Protein AF-A0A968JMY7-F1 (afdb_monomer)

Radius of gyration: 22.56 Å; Cα contacts (8 Å, |Δi|>4): 325; chains: 1; bounding box: 54×57×60 Å

Structure (mmCIF, N/CA/C/O backbone):
data_AF-A0A968JMY7-F1
#
_entry.id   AF-A0A968JMY7-F1
#
loop_
_atom_site.group_PDB
_atom_site.id
_atom_site.type_symbol
_atom_site.label_atom_id
_atom_site.label_alt_id
_atom_site.label_comp_id
_atom_site.label_asym_id
_atom_site.label_entity_id
_atom_site.label_seq_id
_atom_site.pdbx_PDB_ins_code
_atom_site.Cartn_x
_atom_site.Cartn_y
_atom_site.Cartn_z
_atom_site.occupancy
_atom_site.B_iso_or_equiv
_atom_site.auth_seq_id
_atom_site.auth_comp_id
_atom_site.auth_asym_id
_atom_site.auth_atom_id
_atom_site.pdbx_PDB_model_num
ATOM 1 N N . GLY A 1 1 ? 4.423 13.557 -19.922 1.00 66.75 1 GLY A N 1
ATOM 2 C CA . GLY A 1 1 ? 4.451 13.532 -18.442 1.00 66.75 1 GLY A CA 1
ATOM 3 C C . GLY A 1 1 ? 5.759 14.103 -17.914 1.00 66.75 1 GLY A C 1
ATOM 4 O O . GLY A 1 1 ? 6.645 14.378 -18.712 1.00 66.75 1 GLY A O 1
ATOM 5 N N . ARG A 1 2 ? 5.891 14.296 -16.595 1.00 73.56 2 ARG A N 1
ATOM 6 C CA . ARG A 1 2 ? 7.151 14.680 -15.923 1.00 73.56 2 ARG A CA 1
ATOM 7 C C . ARG A 1 2 ? 7.566 13.583 -14.941 1.00 73.56 2 ARG A C 1
ATOM 9 O O . ARG A 1 2 ? 6.705 12.886 -14.414 1.00 73.56 2 ARG A O 1
ATOM 16 N N . ARG A 1 3 ? 8.867 13.447 -14.681 1.00 79.50 3 ARG A N 1
ATOM 17 C CA . ARG A 1 3 ? 9.397 12.519 -13.673 1.00 79.50 3 ARG A CA 1
ATOM 18 C C . ARG A 1 3 ? 9.173 13.086 -12.267 1.00 79.50 3 ARG A C 1
ATOM 20 O O . ARG A 1 3 ? 9.589 14.209 -11.999 1.00 79.50 3 ARG A O 1
ATOM 27 N N . LEU A 1 4 ? 8.528 12.309 -11.398 1.00 88.75 4 LEU A N 1
ATOM 28 C CA . LEU A 1 4 ? 8.168 12.678 -10.024 1.00 88.75 4 LEU A CA 1
ATOM 29 C C . LEU A 1 4 ? 8.583 11.559 -9.043 1.00 88.75 4 LEU A C 1
ATOM 31 O O . LEU A 1 4 ? 9.494 10.786 -9.341 1.00 88.75 4 LEU A O 1
ATOM 35 N N . TRP A 1 5 ? 7.958 11.504 -7.865 1.00 93.06 5 TRP A N 1
ATOM 36 C CA . TRP A 1 5 ? 8.171 10.458 -6.860 1.00 93.06 5 TRP A CA 1
ATOM 37 C C . TRP A 1 5 ? 7.753 9.083 -7.389 1.00 93.06 5 TRP A C 1
ATOM 39 O O . TRP A 1 5 ? 6.899 8.991 -8.275 1.00 93.06 5 TRP A O 1
ATOM 49 N N . HIS A 1 6 ? 8.307 8.022 -6.797 1.00 93.38 6 HIS A N 1
ATOM 50 C CA . HIS A 1 6 ? 7.955 6.642 -7.147 1.00 93.38 6 HIS A CA 1
ATOM 51 C C . HIS A 1 6 ? 6.468 6.341 -6.898 1.00 93.38 6 HIS A C 1
ATOM 53 O O . HIS A 1 6 ? 5.849 5.637 -7.687 1.00 93.38 6 HIS A O 1
ATOM 59 N N . GLU A 1 7 ? 5.883 6.924 -5.853 1.00 93.75 7 GLU A N 1
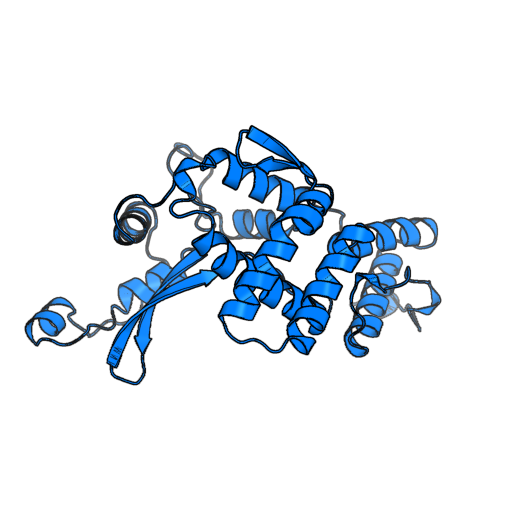ATOM 60 C CA . GLU A 1 7 ? 4.444 6.955 -5.607 1.00 93.75 7 GLU A CA 1
ATOM 61 C C . GLU A 1 7 ? 4.001 8.413 -5.436 1.00 93.75 7 GLU A C 1
ATOM 63 O O . GLU A 1 7 ? 3.942 8.981 -4.342 1.00 93.75 7 GLU A O 1
ATOM 68 N N . SER A 1 8 ? 3.720 9.051 -6.569 1.00 91.88 8 SER A N 1
ATOM 69 C CA . SER A 1 8 ? 3.342 10.464 -6.601 1.00 91.88 8 SER A CA 1
ATOM 70 C C . SER A 1 8 ? 1.935 10.724 -6.060 1.00 91.88 8 SER A C 1
ATOM 72 O O . SER A 1 8 ? 1.653 11.859 -5.674 1.00 91.88 8 SER A O 1
ATOM 74 N N . ARG A 1 9 ? 1.055 9.709 -5.980 1.00 91.69 9 ARG A N 1
ATOM 75 C CA . ARG A 1 9 ? -0.313 9.904 -5.476 1.00 91.69 9 ARG A CA 1
ATOM 76 C C . ARG A 1 9 ? -0.320 10.339 -4.018 1.00 91.69 9 ARG A C 1
ATOM 78 O O . ARG A 1 9 ? -1.184 11.130 -3.670 1.00 91.69 9 ARG A O 1
ATOM 85 N N . ILE A 1 10 ? 0.623 9.881 -3.184 1.00 91.19 10 ILE A N 1
ATOM 86 C CA . ILE A 1 10 ? 0.663 10.290 -1.768 1.00 91.19 10 ILE A CA 1
ATOM 87 C C . ILE A 1 10 ? 0.751 11.819 -1.666 1.00 91.19 10 ILE A C 1
ATOM 89 O O . ILE A 1 10 ? -0.103 12.449 -1.044 1.00 91.19 10 ILE A O 1
ATOM 93 N N . ALA A 1 11 ? 1.743 12.419 -2.332 1.00 88.50 11 ALA A N 1
ATOM 94 C CA . ALA A 1 11 ? 1.957 13.863 -2.302 1.00 88.50 11 ALA A CA 1
ATOM 95 C C . ALA A 1 11 ? 0.878 14.632 -3.082 1.00 88.50 11 ALA A C 1
ATOM 97 O O . ALA A 1 11 ? 0.353 15.630 -2.588 1.00 88.50 11 ALA A O 1
ATOM 98 N N . LEU A 1 12 ? 0.518 14.160 -4.282 1.00 88.88 12 LEU A N 1
ATOM 99 C CA . LEU A 1 12 ? -0.470 14.823 -5.133 1.00 88.88 12 LEU A CA 1
ATOM 100 C C . LEU A 1 12 ? -1.843 14.862 -4.464 1.00 88.88 12 LEU A C 1
ATOM 102 O O . LEU A 1 12 ? -2.490 15.905 -4.444 1.00 88.88 12 LEU A O 1
ATOM 106 N N . PHE A 1 13 ? -2.279 13.741 -3.893 1.00 85.75 13 PHE A N 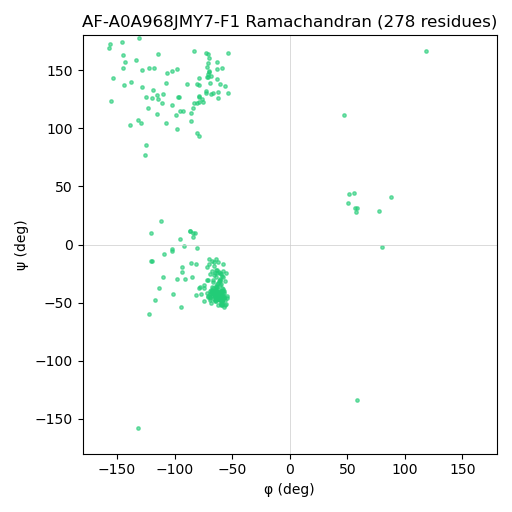1
ATOM 107 C CA . PHE A 1 13 ? -3.583 13.659 -3.257 1.00 85.75 13 PHE A CA 1
ATOM 108 C C . PHE A 1 13 ? -3.637 14.559 -2.020 1.00 85.75 13 PHE A C 1
ATOM 110 O O . PHE A 1 13 ? -4.604 15.304 -1.850 1.00 85.75 13 PHE A O 1
ATOM 117 N N . GLN A 1 14 ? -2.550 14.594 -1.237 1.00 83.38 14 GLN A N 1
ATOM 118 C CA . GLN A 1 14 ? -2.421 15.499 -0.097 1.00 83.38 14 GLN A CA 1
ATOM 119 C C . GLN A 1 14 ? -2.567 16.977 -0.473 1.00 83.38 14 GLN A C 1
ATOM 121 O O . GLN A 1 14 ? -3.217 17.722 0.257 1.00 83.38 14 GLN A O 1
ATOM 126 N N . GLN A 1 15 ? -2.009 17.389 -1.612 1.00 81.56 15 GLN A N 1
ATOM 127 C CA . GLN A 1 15 ? -2.114 18.763 -2.109 1.00 81.56 15 GLN A CA 1
ATOM 128 C C . GLN A 1 15 ? -3.465 19.056 -2.775 1.00 81.56 15 GLN A C 1
ATOM 130 O O . GLN A 1 15 ? -4.003 20.146 -2.616 1.00 81.56 15 GLN A O 1
ATOM 135 N N . SER A 1 16 ? -4.037 18.092 -3.500 1.00 80.56 16 SER A N 1
ATOM 136 C CA . SER A 1 16 ? -5.258 18.290 -4.300 1.00 80.56 16 SER A CA 1
ATOM 137 C C . SER A 1 16 ? -6.502 18.634 -3.476 1.00 80.56 16 SER A C 1
ATOM 139 O O . SER A 1 16 ? -7.405 19.304 -3.967 1.00 80.56 16 SER A O 1
ATOM 141 N N . LEU A 1 17 ? -6.542 18.187 -2.219 1.00 69.31 17 LEU A N 1
ATOM 142 C CA . LEU A 1 17 ? -7.640 18.427 -1.281 1.00 69.31 17 LEU A CA 1
ATOM 143 C C . LEU A 1 17 ? -7.212 19.342 -0.128 1.00 69.31 17 LEU A C 1
ATOM 145 O O . LEU A 1 17 ? -7.833 19.348 0.942 1.00 69.31 17 LEU A O 1
ATOM 149 N N . ASP A 1 18 ? -6.137 20.103 -0.327 1.00 71.38 18 ASP A N 1
ATOM 150 C CA . ASP A 1 18 ? -5.680 21.075 0.646 1.00 71.38 18 ASP A CA 1
ATOM 151 C C . ASP A 1 18 ? -6.528 22.349 0.566 1.00 71.38 18 ASP A C 1
ATOM 153 O O . ASP A 1 18 ? -6.278 23.261 -0.216 1.00 71.38 18 ASP A O 1
ATOM 157 N N . THR A 1 19 ? -7.570 22.411 1.394 1.00 65.44 19 THR A N 1
ATOM 158 C CA . THR A 1 19 ? -8.470 23.569 1.475 1.00 65.44 19 THR A CA 1
ATOM 159 C C . THR A 1 19 ? -7.942 24.679 2.395 1.00 65.44 19 THR A C 1
ATOM 161 O O . THR A 1 19 ? -8.704 25.575 2.768 1.00 65.44 19 THR A O 1
ATOM 164 N N . ARG A 1 20 ? -6.682 24.611 2.852 1.00 66.94 20 ARG A N 1
ATOM 165 C CA . ARG A 1 20 ? -6.105 25.602 3.774 1.00 66.94 20 ARG A CA 1
ATOM 166 C C . ARG A 1 20 ? -5.829 26.915 3.034 1.00 66.94 20 ARG A C 1
ATOM 168 O O . ARG A 1 20 ? -5.229 26.925 1.966 1.00 66.94 20 ARG A O 1
ATOM 175 N N . LYS A 1 21 ? -6.248 28.046 3.615 1.00 59.62 21 LYS A N 1
ATOM 176 C CA . LYS A 1 21 ? -5.872 29.383 3.125 1.00 59.62 21 LYS A CA 1
ATOM 177 C C . LYS A 1 21 ? -4.471 29.728 3.637 1.00 59.62 21 LYS A C 1
ATOM 179 O O . LYS A 1 21 ? -4.162 29.480 4.797 1.00 59.62 21 LYS A O 1
ATOM 184 N N . THR A 1 22 ? -3.639 30.315 2.782 1.00 57.91 22 THR A N 1
ATOM 185 C CA . THR A 1 22 ? -2.228 30.642 3.061 1.00 57.91 22 THR A CA 1
ATOM 186 C C . THR A 1 22 ? -2.015 31.737 4.110 1.00 57.91 22 THR A C 1
ATOM 188 O O . THR A 1 22 ? -0.905 31.860 4.621 1.00 57.91 22 THR A O 1
ATOM 191 N N . ASN A 1 23 ? -3.047 32.503 4.478 1.00 51.19 23 ASN A N 1
ATOM 192 C CA . ASN A 1 23 ? -2.908 33.612 5.423 1.00 51.19 23 ASN A CA 1
ATOM 193 C C . ASN A 1 23 ? -3.268 33.221 6.861 1.00 51.19 23 ASN A C 1
ATOM 195 O O . ASN A 1 23 ? -4.369 32.747 7.122 1.00 51.19 23 ASN A O 1
ATOM 199 N N . ASN A 1 24 ? -2.308 33.507 7.749 1.00 44.22 24 ASN A N 1
ATOM 200 C CA . ASN A 1 24 ? -2.311 33.520 9.214 1.00 44.22 24 ASN A CA 1
ATOM 201 C C . ASN A 1 24 ? -2.932 32.293 9.912 1.00 44.22 24 ASN A C 1
ATOM 203 O O . ASN A 1 24 ? -4.140 32.095 9.929 1.00 44.22 24 ASN A O 1
ATOM 207 N N . HIS A 1 25 ? -2.058 31.522 10.577 1.00 46.91 25 HIS A N 1
ATOM 208 C CA . HIS A 1 25 ? -2.332 30.331 11.407 1.00 46.91 25 HIS 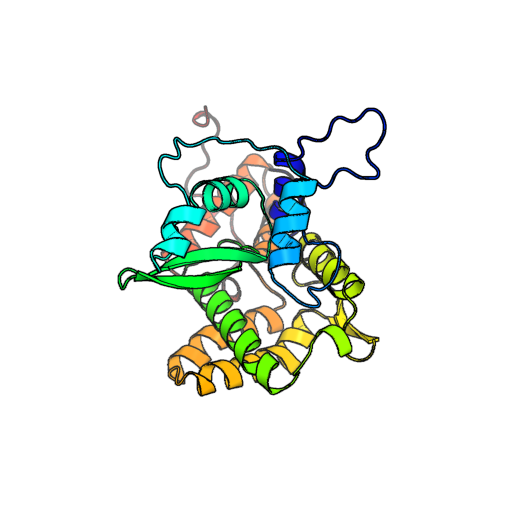A CA 1
ATOM 209 C C . HIS A 1 25 ? -2.370 28.963 10.690 1.00 46.91 25 HIS A C 1
ATOM 211 O O . HIS A 1 25 ? -3.114 28.057 11.061 1.00 46.91 25 HIS A O 1
ATOM 217 N N . LEU A 1 26 ? -1.450 28.733 9.742 1.00 50.44 26 LEU A N 1
ATOM 218 C CA . LEU A 1 26 ? -1.148 27.386 9.213 1.00 50.44 26 LEU A CA 1
ATOM 219 C C . LEU A 1 26 ? -0.702 26.372 10.287 1.00 50.44 26 LEU A C 1
ATOM 221 O O . LEU A 1 26 ? -0.733 25.173 10.028 1.00 50.44 26 LEU A O 1
ATOM 225 N N . ARG A 1 27 ? -0.300 26.825 11.485 1.00 48.06 27 ARG A N 1
ATOM 226 C CA . ARG A 1 27 ? 0.221 25.945 12.545 1.00 48.06 27 ARG A CA 1
ATOM 227 C C . ARG A 1 27 ? -0.806 24.955 13.109 1.00 48.06 27 ARG A C 1
ATOM 229 O O . ARG A 1 27 ? -0.385 23.944 13.658 1.00 48.06 27 ARG A O 1
ATOM 236 N N . GLU A 1 28 ? -2.112 25.172 12.928 1.00 51.47 28 GLU A N 1
ATOM 237 C CA . GLU A 1 28 ? -3.134 24.288 13.522 1.00 51.47 28 GLU A CA 1
ATOM 238 C C . GLU A 1 28 ? -4.082 23.609 12.522 1.00 51.47 28 GLU A C 1
ATOM 240 O O . GLU A 1 28 ? -4.742 22.621 12.871 1.00 51.47 28 GLU A O 1
ATOM 245 N N . SER A 1 29 ? -4.123 24.059 11.262 1.00 57.72 29 SER A N 1
ATOM 246 C CA . SER A 1 29 ? -4.990 23.450 10.248 1.00 57.72 29 SER A CA 1
ATOM 247 C C . SER A 1 29 ? -4.327 22.226 9.610 1.00 57.72 29 SER A C 1
ATOM 249 O O . SER A 1 29 ? -3.263 22.292 8.989 1.00 57.72 29 SER A O 1
ATOM 251 N N . SER A 1 30 ? -4.963 21.069 9.791 1.00 65.75 30 SER A N 1
ATOM 252 C CA . SER A 1 30 ? -4.510 19.805 9.198 1.00 65.75 30 SER A CA 1
ATOM 253 C C . SER A 1 30 ? -5.144 19.652 7.810 1.00 65.75 30 SER A C 1
ATOM 255 O O . SER A 1 30 ? -6.317 19.997 7.659 1.00 65.75 30 SER A O 1
ATOM 257 N N . PRO A 1 31 ? -4.406 19.196 6.782 1.00 77.25 31 PRO A N 1
ATOM 258 C CA . PRO A 1 31 ? -5.012 18.874 5.494 1.00 77.25 31 PRO A CA 1
ATOM 259 C C . PRO A 1 31 ? -6.013 17.724 5.665 1.00 77.25 31 PRO A C 1
ATOM 261 O O . PRO A 1 31 ? -5.861 16.877 6.547 1.00 77.25 31 PRO A O 1
ATOM 264 N N . ARG A 1 32 ? -7.047 17.679 4.816 1.00 83.94 32 ARG A N 1
ATOM 265 C CA . ARG A 1 32 ? -8.070 16.613 4.865 1.00 83.94 32 ARG A CA 1
ATOM 266 C C . ARG A 1 32 ? -7.519 15.238 4.528 1.00 83.94 32 ARG A C 1
ATOM 268 O O . ARG A 1 32 ? -8.084 14.238 4.959 1.00 83.94 32 ARG A O 1
ATOM 275 N N . VAL A 1 33 ? -6.448 15.209 3.744 1.00 86.62 33 VAL A N 1
ATOM 276 C CA . VAL A 1 33 ? -5.655 14.019 3.467 1.00 86.62 33 VAL A CA 1
ATOM 277 C C . VAL A 1 33 ? -4.488 14.015 4.438 1.00 86.62 33 VAL A C 1
ATOM 279 O O . VAL A 1 33 ? -3.636 14.902 4.380 1.00 86.62 33 VAL A O 1
ATOM 282 N N . GLN A 1 34 ? -4.446 13.038 5.337 1.00 85.25 34 GLN A N 1
ATOM 283 C CA . GLN A 1 34 ? -3.409 12.987 6.362 1.00 85.25 34 GLN A CA 1
ATOM 284 C C . GLN A 1 34 ? -2.978 11.565 6.715 1.00 85.25 34 GLN A C 1
ATOM 286 O O . GLN A 1 34 ? -3.753 10.609 6.641 1.00 85.25 34 GLN A O 1
ATOM 291 N N . PHE A 1 35 ? -1.720 11.456 7.145 1.00 88.75 35 PHE A N 1
ATOM 292 C CA . PHE A 1 35 ? -1.160 10.242 7.734 1.00 88.75 35 PHE A CA 1
ATOM 293 C C . PHE A 1 35 ? -1.661 10.007 9.164 1.00 88.75 35 PHE A C 1
ATOM 295 O O . PHE A 1 35 ? -1.971 8.883 9.539 1.00 88.75 35 PHE A O 1
ATOM 302 N N . GLY A 1 36 ? -1.812 11.086 9.932 1.00 88.44 36 GLY A N 1
ATOM 303 C CA . GLY A 1 36 ? -2.049 11.050 11.372 1.00 88.44 36 GLY A CA 1
ATOM 304 C C . GLY A 1 36 ? -0.912 11.752 12.110 1.00 88.44 36 GLY A C 1
ATOM 305 O O . GLY A 1 36 ? 0.117 12.067 11.509 1.00 88.44 36 GLY A O 1
ATOM 306 N N . LYS A 1 37 ? -1.126 12.035 13.397 1.00 86.50 37 LYS A N 1
ATOM 307 C CA . LYS A 1 37 ? -0.163 12.778 14.225 1.00 86.50 37 LYS A CA 1
ATOM 308 C C . LYS A 1 37 ? 0.517 11.937 15.291 1.00 86.50 37 LYS A C 1
ATOM 310 O O . LYS A 1 37 ? 1.614 12.297 15.667 1.00 86.50 37 LYS A O 1
ATOM 315 N N . ASN A 1 38 ? -0.146 10.887 15.771 1.00 91.69 38 ASN A N 1
ATOM 316 C CA . ASN A 1 38 ? 0.314 10.013 16.843 1.00 91.69 38 ASN A CA 1
ATOM 317 C C . ASN A 1 38 ? -0.384 8.652 16.739 1.00 91.69 38 ASN A C 1
ATOM 319 O O . ASN A 1 38 ? -1.378 8.503 16.016 1.00 91.69 38 ASN A O 1
ATOM 323 N N . TRP A 1 39 ? 0.104 7.686 17.515 1.00 93.12 39 TRP A N 1
ATOM 324 C CA . TRP A 1 39 ? -0.581 6.421 17.757 1.00 93.12 39 TRP A CA 1
ATOM 325 C C . TRP A 1 39 ? -1.962 6.616 18.389 1.00 93.12 39 TRP A C 1
ATOM 327 O O . TRP A 1 39 ? -2.210 7.571 19.126 1.00 93.12 39 TRP A O 1
ATOM 337 N N . LEU A 1 40 ? -2.857 5.664 18.127 1.00 90.94 40 LEU A N 1
ATOM 338 C CA . LEU A 1 40 ? -4.118 5.555 18.849 1.00 90.94 40 LEU A CA 1
ATOM 339 C C . LEU A 1 40 ? -3.849 4.888 20.204 1.00 90.94 40 LEU A C 1
ATOM 341 O O . LEU A 1 40 ? -3.316 3.778 20.236 1.00 90.94 40 LEU A O 1
ATOM 345 N N . ASN A 1 41 ? -4.202 5.553 21.308 1.00 84.12 41 ASN A N 1
ATOM 346 C CA . ASN A 1 41 ? -3.905 5.037 22.649 1.00 84.12 41 ASN A CA 1
ATOM 347 C C . ASN A 1 41 ? -5.057 4.239 23.257 1.00 84.12 41 ASN A C 1
ATOM 349 O O . ASN A 1 41 ? -4.854 3.078 23.607 1.00 84.12 41 ASN A O 1
ATOM 353 N N . ASP A 1 42 ? -6.255 4.832 23.307 1.00 85.88 42 ASP A N 1
ATOM 354 C CA . ASP A 1 42 ? -7.356 4.275 24.109 1.00 85.88 42 ASP A CA 1
ATOM 355 C C . ASP A 1 42 ? -8.559 3.851 23.268 1.00 85.88 42 ASP A C 1
ATOM 357 O O . ASP A 1 42 ? -9.131 2.782 23.461 1.00 85.88 42 ASP A O 1
ATOM 361 N N . SER A 1 43 ? -9.009 4.715 22.354 1.00 90.69 43 SER A N 1
ATOM 362 C CA . SER A 1 43 ? -10.296 4.517 21.692 1.00 90.69 43 SER A CA 1
ATOM 363 C C . SER A 1 43 ? -10.348 5.162 20.326 1.00 90.69 43 SER A C 1
ATOM 365 O O . SER A 1 43 ? -9.915 6.298 20.140 1.00 90.69 43 SER A O 1
ATOM 367 N N . ILE A 1 44 ? -11.023 4.485 19.397 1.00 90.19 44 ILE A N 1
ATOM 368 C CA . ILE A 1 44 ? -11.304 5.010 18.062 1.00 90.19 44 ILE A CA 1
ATOM 369 C C . ILE A 1 44 ? -12.078 6.331 18.076 1.00 90.19 44 ILE A C 1
ATOM 371 O O . ILE A 1 44 ? -11.985 7.125 17.142 1.00 90.19 44 ILE A O 1
ATOM 375 N N . LEU A 1 45 ? -12.793 6.614 19.168 1.00 91.50 45 LEU A N 1
ATOM 376 C CA . LEU A 1 45 ? -13.475 7.887 19.363 1.00 91.50 45 LEU A CA 1
ATOM 377 C C . LEU A 1 45 ? -12.510 9.076 19.340 1.00 91.50 45 LEU A C 1
ATOM 379 O O . LEU A 1 45 ? -12.939 10.171 18.992 1.00 91.50 45 LEU A O 1
ATOM 383 N N . GLN A 1 46 ? -11.226 8.885 19.664 1.00 91.94 46 GLN A N 1
ATOM 384 C CA . GLN A 1 46 ? -10.210 9.935 19.539 1.00 91.94 46 GLN A CA 1
ATOM 385 C C . GLN A 1 46 ? -10.097 10.427 18.092 1.00 91.94 46 GLN A C 1
ATOM 387 O O . GLN A 1 46 ? -10.040 11.633 17.872 1.00 91.94 46 GLN A O 1
ATOM 392 N N . ILE A 1 47 ? -10.169 9.518 17.112 1.00 91.12 47 ILE A N 1
ATOM 393 C CA . ILE A 1 47 ? -10.126 9.865 15.686 1.00 91.12 47 ILE A CA 1
ATOM 394 C C . ILE A 1 47 ? -11.349 10.701 15.304 1.00 91.12 47 ILE A C 1
ATOM 396 O O . ILE A 1 47 ? -11.209 11.760 14.700 1.00 91.12 47 ILE A O 1
ATOM 400 N N . HIS A 1 48 ? -12.548 10.268 15.701 1.00 90.12 48 HIS A N 1
ATOM 401 C CA . HIS A 1 48 ? -13.775 11.001 15.383 1.00 90.12 48 HIS A CA 1
ATOM 402 C C . HIS A 1 48 ? -13.846 12.365 16.080 1.00 90.12 48 HIS A C 1
ATOM 404 O O . HIS A 1 48 ? -14.234 13.346 15.451 1.00 90.12 48 HIS A O 1
ATOM 410 N N . LYS A 1 49 ? -13.442 12.450 17.353 1.00 90.75 49 LYS A N 1
ATOM 411 C CA . LYS A 1 49 ? -13.373 13.716 18.099 1.00 90.75 49 LYS A CA 1
ATOM 412 C C . LYS A 1 49 ? -12.371 14.677 17.466 1.00 90.75 49 LYS A C 1
ATOM 414 O O . LYS A 1 49 ? -12.690 15.852 17.303 1.00 90.75 49 LYS A O 1
ATOM 419 N N . GLU A 1 50 ? -11.194 14.181 17.079 1.00 88.62 50 GLU A N 1
ATOM 420 C CA . GLU A 1 50 ? -10.204 14.973 16.351 1.00 88.62 50 GLU A CA 1
ATOM 421 C C . GLU A 1 50 ? -10.788 15.503 15.037 1.00 88.62 50 GLU A C 1
ATOM 423 O O . GLU A 1 50 ? -10.685 16.695 14.750 1.00 88.62 50 GLU A O 1
ATOM 428 N N . ASP A 1 51 ? -11.423 14.632 14.256 1.00 89.75 51 ASP A N 1
ATOM 429 C CA . ASP A 1 51 ? -11.968 14.989 12.953 1.00 89.75 51 ASP A CA 1
ATOM 430 C C . ASP A 1 51 ? -13.073 16.053 13.070 1.00 89.75 51 ASP A C 1
ATOM 432 O O . ASP A 1 51 ? -13.037 17.055 12.355 1.00 89.75 51 ASP A O 1
ATOM 436 N N . ILE A 1 52 ? -14.009 15.886 14.011 1.00 89.25 52 ILE A N 1
ATOM 437 C CA . ILE A 1 52 ? -15.100 16.844 14.269 1.00 89.25 52 ILE A CA 1
ATOM 438 C C . ILE A 1 52 ? -14.552 18.198 14.735 1.00 89.25 52 ILE A C 1
ATOM 440 O O . ILE A 1 52 ? -15.048 19.240 14.312 1.00 89.25 52 ILE A O 1
ATOM 444 N N . ALA A 1 53 ? -13.518 18.200 15.580 1.00 88.94 53 ALA A N 1
ATOM 445 C CA . ALA A 1 53 ? -12.914 19.434 16.073 1.00 88.94 53 ALA A CA 1
ATOM 446 C C . ALA A 1 53 ? -12.128 20.190 14.986 1.00 88.94 53 ALA A C 1
ATOM 448 O O . ALA A 1 53 ? -12.029 21.416 15.036 1.00 88.94 53 ALA A O 1
ATOM 449 N N . ARG A 1 54 ? -11.541 19.477 14.014 1.00 84.56 54 ARG A N 1
ATOM 450 C CA . ARG A 1 54 ? -10.621 20.062 13.023 1.00 84.56 54 ARG A CA 1
ATOM 451 C C . ARG A 1 54 ? -11.262 20.394 11.681 1.00 84.56 54 ARG A C 1
ATOM 453 O O . ARG A 1 54 ? -10.780 21.300 10.999 1.00 84.56 54 ARG A O 1
ATOM 460 N N . PHE A 1 55 ? -12.299 19.670 11.265 1.00 86.25 55 PHE A N 1
ATOM 461 C CA . PHE A 1 55 ? -12.827 19.769 9.907 1.00 86.25 55 PHE A CA 1
ATOM 462 C C . PHE A 1 55 ? -14.278 20.236 9.882 1.00 86.25 55 PHE A C 1
ATOM 464 O O . PHE A 1 55 ? -15.148 19.710 10.565 1.00 86.25 55 PHE A O 1
ATOM 471 N N . ARG A 1 56 ? -14.560 21.202 9.003 1.00 85.81 56 ARG A N 1
ATOM 472 C CA . ARG A 1 56 ? -15.935 21.621 8.704 1.00 85.81 56 ARG A CA 1
ATOM 473 C C . ARG A 1 56 ? -16.665 20.550 7.891 1.00 85.81 56 ARG A C 1
ATOM 475 O O . ARG A 1 56 ? -16.040 19.823 7.119 1.00 85.81 56 ARG A O 1
ATOM 482 N N . VAL A 1 57 ? -17.985 20.482 8.009 1.00 87.00 57 VAL A N 1
ATOM 483 C CA . VAL A 1 57 ? -18.812 19.617 7.155 1.00 87.00 57 VAL A CA 1
ATOM 484 C C . VAL A 1 57 ? -18.760 20.133 5.709 1.00 87.00 57 VAL A C 1
ATOM 486 O O . VAL A 1 57 ? -18.922 21.330 5.486 1.00 87.00 57 VAL A O 1
ATOM 489 N N . LEU A 1 58 ? -18.489 19.245 4.743 1.00 85.12 58 LEU A N 1
ATOM 490 C CA . LEU A 1 58 ? -18.492 19.576 3.305 1.00 85.12 58 LEU A CA 1
ATOM 491 C C . LEU A 1 58 ? -19.764 19.122 2.598 1.00 85.12 58 LEU A C 1
ATOM 493 O O . LEU A 1 58 ? -20.294 19.841 1.761 1.00 85.12 58 LEU A O 1
ATOM 497 N N . LEU A 1 59 ? -20.219 17.914 2.920 1.00 85.12 59 LEU A N 1
ATOM 498 C CA . LEU A 1 59 ? -21.415 17.319 2.350 1.00 85.12 59 LEU A CA 1
ATOM 499 C C . LEU A 1 59 ? -22.436 17.157 3.466 1.00 85.12 59 LEU A C 1
ATOM 501 O O . LEU A 1 59 ? -22.137 16.557 4.501 1.00 85.12 59 LEU A O 1
ATOM 505 N N . ALA A 1 60 ? -23.621 17.711 3.247 1.00 81.50 60 ALA A N 1
ATOM 506 C CA . ALA A 1 60 ? -24.784 17.463 4.077 1.00 81.50 60 ALA A CA 1
ATOM 507 C C . ALA A 1 60 ? -25.653 16.393 3.411 1.00 81.50 60 ALA A C 1
ATOM 509 O O . ALA A 1 60 ? -25.671 16.244 2.191 1.00 81.50 60 ALA A O 1
ATOM 510 N N . THR A 1 61 ? -26.364 15.641 4.235 1.00 81.81 61 THR A N 1
ATOM 511 C CA . THR A 1 61 ? -27.394 14.689 3.823 1.00 81.81 61 THR A CA 1
ATOM 512 C C . THR A 1 61 ? -28.632 15.013 4.634 1.00 81.81 61 THR A C 1
ATOM 514 O O . THR A 1 61 ? -28.506 15.476 5.770 1.00 81.81 61 THR A O 1
ATOM 517 N N . GLU A 1 62 ? -29.811 14.758 4.082 1.00 84.06 62 GLU A N 1
ATOM 518 C CA . GLU A 1 62 ? -31.026 14.755 4.890 1.00 84.06 62 GLU A CA 1
ATOM 519 C C . GLU A 1 62 ? -30.907 13.649 5.946 1.00 84.06 62 GLU A C 1
ATOM 521 O O . GLU A 1 62 ? -30.457 12.532 5.657 1.00 84.06 62 GLU A O 1
ATOM 526 N N . ILE A 1 63 ? -31.201 14.005 7.196 1.00 85.56 63 ILE A N 1
ATOM 527 C CA . ILE A 1 63 ? -31.099 13.129 8.362 1.00 85.56 63 ILE A CA 1
ATOM 528 C C . ILE A 1 63 ? -32.433 13.219 9.090 1.00 85.56 63 ILE A C 1
ATOM 530 O O . ILE A 1 63 ? -32.705 14.199 9.774 1.00 85.56 63 ILE A O 1
ATOM 534 N N . GLU A 1 64 ? -33.246 12.182 8.940 1.00 83.75 64 GLU A N 1
ATOM 535 C CA . GLU A 1 64 ? -34.521 12.045 9.654 1.00 83.75 64 GLU A CA 1
ATOM 536 C C . GLU A 1 64 ? -34.365 11.226 10.950 1.00 83.75 64 GLU A C 1
ATOM 538 O O . GLU A 1 64 ? -35.191 11.302 11.853 1.00 83.75 64 GLU A O 1
ATOM 543 N N . GLU A 1 65 ? -33.289 10.436 11.065 1.00 88.19 65 GLU A N 1
ATOM 544 C CA . GLU A 1 65 ? -33.036 9.547 12.206 1.00 88.19 65 GLU A CA 1
ATOM 545 C C . GLU A 1 65 ? -32.564 10.325 13.447 1.00 88.19 65 GLU A C 1
ATOM 547 O O . GLU A 1 65 ? -31.495 10.940 13.433 1.00 88.19 65 GLU A O 1
ATOM 552 N N . ASN A 1 66 ? -33.284 10.192 14.568 1.00 92.62 66 ASN A N 1
ATOM 553 C CA . ASN A 1 66 ? -32.774 10.563 15.887 1.00 92.62 66 ASN A CA 1
ATOM 554 C C . ASN A 1 66 ? -31.977 9.393 16.496 1.00 92.62 66 ASN A C 1
ATOM 556 O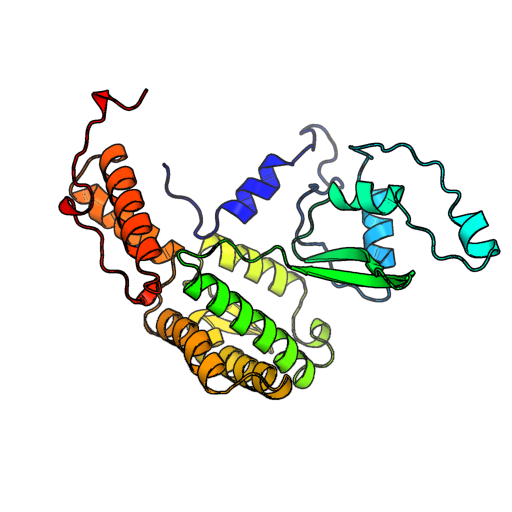 O . ASN A 1 66 ? -32.528 8.377 16.935 1.00 92.62 66 ASN A O 1
ATOM 560 N N . SER A 1 67 ? -30.648 9.530 16.528 1.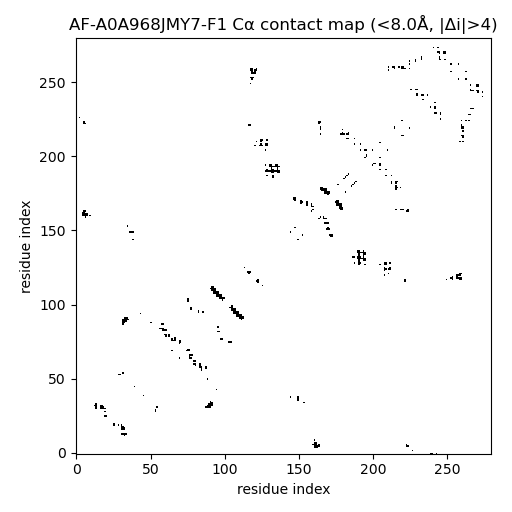00 93.75 67 SER A N 1
ATOM 561 C CA . SER A 1 67 ? -29.764 8.472 17.030 1.00 93.75 67 SER A CA 1
ATOM 562 C C . SER A 1 67 ? -29.922 8.209 18.533 1.00 93.75 67 SER A C 1
ATOM 564 O O . SER A 1 67 ? -29.750 7.068 18.955 1.00 93.75 67 SER A O 1
ATOM 566 N N . LEU A 1 68 ? -30.273 9.220 19.340 1.00 94.88 68 LEU A N 1
ATOM 567 C CA . LEU A 1 68 ? -30.465 9.052 20.788 1.00 94.88 6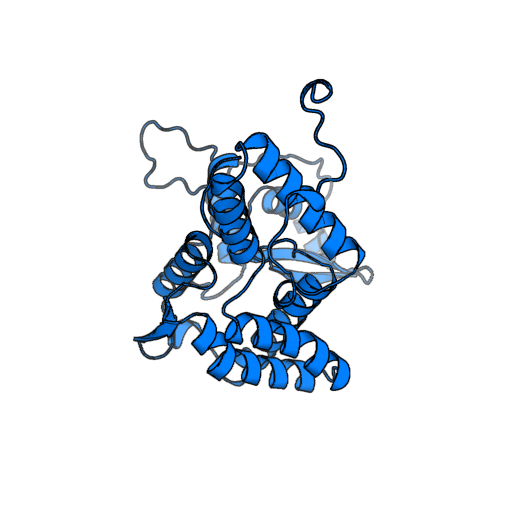8 LEU A CA 1
ATOM 568 C C . LEU A 1 68 ? -31.745 8.271 21.094 1.00 94.88 68 LEU A C 1
ATOM 570 O O . LEU A 1 68 ? -31.727 7.364 21.922 1.00 94.88 68 LEU A O 1
ATOM 574 N N . GLU A 1 69 ? -32.832 8.563 20.379 1.00 95.56 69 GLU A N 1
ATOM 575 C CA . GLU A 1 69 ? -34.079 7.795 20.485 1.00 95.56 69 GLU A CA 1
ATOM 576 C C . GLU A 1 69 ? -33.897 6.349 20.019 1.00 95.56 69 GLU A C 1
ATOM 578 O O . GLU A 1 69 ? -34.399 5.425 20.656 1.00 95.56 69 GLU A O 1
ATOM 583 N N . SER A 1 70 ? -33.131 6.135 18.945 1.00 93.81 70 SER A N 1
ATOM 584 C CA . SER A 1 70 ? -32.812 4.786 18.462 1.00 93.81 70 SER A CA 1
ATOM 585 C C . SER A 1 70 ? -32.113 3.964 19.545 1.00 93.81 70 SER A C 1
ATOM 587 O O . SER A 1 70 ? -32.530 2.842 19.829 1.00 93.81 70 SER A O 1
ATOM 589 N N . ILE A 1 71 ? -31.111 4.548 20.212 1.00 94.38 71 ILE A N 1
ATOM 590 C CA . ILE A 1 71 ? -30.410 3.906 21.332 1.00 94.38 71 ILE A CA 1
ATOM 591 C C . ILE A 1 71 ? -31.371 3.638 22.497 1.00 94.38 71 ILE A C 1
ATOM 593 O O . ILE A 1 71 ? -31.355 2.539 23.047 1.00 94.38 71 ILE A O 1
ATOM 597 N N . ALA A 1 72 ? -32.240 4.594 22.847 1.00 96.38 72 ALA A N 1
ATOM 598 C CA . ALA A 1 72 ? -33.236 4.421 23.910 1.00 96.38 72 ALA A CA 1
ATOM 599 C C . ALA A 1 72 ? -34.225 3.275 23.620 1.00 96.38 72 ALA A C 1
ATOM 601 O O . ALA A 1 72 ? -34.689 2.604 24.537 1.00 96.38 72 ALA A O 1
ATOM 602 N N . GLN A 1 73 ? -34.502 3.007 22.342 1.00 95.38 73 GLN A N 1
ATOM 603 C CA . GLN A 1 73 ? -35.308 1.873 21.879 1.00 95.38 73 GLN A CA 1
ATOM 604 C C . GLN A 1 73 ? -34.492 0.584 21.673 1.00 95.38 73 GLN A C 1
ATOM 606 O O . GLN A 1 73 ? -34.991 -0.366 21.068 1.00 95.38 73 GLN A O 1
ATOM 611 N N . ASN A 1 74 ? -33.240 0.543 22.138 1.00 92.44 74 ASN A N 1
ATOM 612 C CA . ASN A 1 74 ? -32.308 -0.570 21.964 1.00 92.44 74 ASN A CA 1
ATOM 613 C C . ASN A 1 74 ? -32.071 -0.950 20.484 1.00 92.44 74 ASN A C 1
ATOM 615 O O . ASN A 1 74 ? -31.847 -2.113 20.144 1.00 92.44 74 ASN A O 1
ATOM 619 N N . LYS A 1 75 ? -32.143 0.043 19.589 1.00 92.38 75 LYS A N 1
ATOM 620 C CA . LYS A 1 75 ? -31.848 -0.071 18.157 1.00 92.38 75 LYS A CA 1
ATOM 621 C C . LYS A 1 75 ? -30.473 0.514 17.856 1.00 92.38 75 LYS A C 1
ATOM 623 O O . LYS A 1 75 ? -30.014 1.461 18.489 1.00 92.38 75 LYS A O 1
ATOM 628 N N . VAL A 1 76 ? -29.826 -0.039 16.837 1.00 93.81 76 VAL A N 1
ATOM 629 C CA . VAL A 1 76 ? -28.509 0.402 16.373 1.00 93.81 76 VAL A CA 1
ATOM 630 C C . VAL A 1 76 ? -28.697 1.562 15.386 1.00 93.81 76 VAL A C 1
ATOM 632 O O . VAL A 1 76 ? -29.244 1.328 14.306 1.00 93.81 76 VAL A O 1
ATOM 635 N N . PRO A 1 77 ? -28.270 2.795 15.717 1.00 94.56 77 PRO A N 1
ATOM 636 C CA . PRO A 1 77 ? -28.447 3.941 14.829 1.00 94.56 77 PRO A CA 1
ATOM 637 C C . PRO A 1 77 ? -27.522 3.841 13.617 1.00 94.56 77 PRO A C 1
ATOM 639 O O . PRO A 1 77 ? -26.371 3.429 13.739 1.00 94.56 77 PRO A O 1
ATOM 642 N N . ARG A 1 78 ? -27.974 4.283 12.442 1.00 91.88 78 ARG A N 1
ATOM 643 C CA . ARG A 1 78 ? -27.139 4.283 11.228 1.00 91.88 78 ARG A CA 1
ATOM 644 C C . ARG A 1 78 ? -26.008 5.300 11.296 1.00 91.88 78 ARG A C 1
ATOM 646 O O . ARG A 1 78 ? -25.000 5.118 10.616 1.00 91.88 78 ARG A O 1
ATOM 653 N N . LEU A 1 79 ? -26.156 6.363 12.088 1.00 93.25 79 LEU A N 1
ATOM 654 C CA . LEU A 1 79 ? -25.160 7.434 12.221 1.00 93.25 79 LEU A CA 1
ATOM 655 C C . LEU A 1 79 ? -24.806 8.057 10.858 1.00 93.25 79 LEU A C 1
ATOM 657 O O . LEU A 1 79 ? -23.636 8.273 10.534 1.00 93.25 79 LEU A O 1
ATOM 661 N N . ARG A 1 80 ? -25.817 8.334 10.022 1.00 91.44 80 ARG A N 1
ATOM 662 C CA . ARG A 1 80 ? -25.609 8.773 8.630 1.00 91.44 80 ARG A CA 1
ATOM 663 C C . ARG A 1 80 ? -24.772 10.053 8.529 1.00 91.44 80 ARG A C 1
ATOM 665 O O . ARG A 1 80 ? -23.903 10.133 7.664 1.00 91.44 80 ARG A O 1
ATOM 672 N N . ALA A 1 81 ? -24.973 10.992 9.455 1.00 91.88 81 ALA A N 1
ATOM 673 C CA . ALA A 1 81 ? -24.166 12.207 9.574 1.00 91.88 81 ALA A CA 1
ATOM 674 C C . ALA A 1 81 ? -22.670 11.893 9.738 1.00 91.88 81 ALA A C 1
ATOM 676 O O . ALA A 1 81 ? -21.834 12.435 9.017 1.00 91.88 81 ALA A O 1
ATOM 677 N N . LEU A 1 82 ? -22.340 10.968 10.647 1.00 91.56 82 LEU A N 1
ATOM 678 C CA . LEU A 1 82 ? -20.968 10.536 10.906 1.00 91.56 82 LEU A CA 1
ATOM 679 C C . LEU A 1 82 ? -20.362 9.854 9.676 1.00 91.56 82 LEU A C 1
ATOM 681 O O . LEU A 1 82 ? -19.225 10.153 9.321 1.00 91.56 82 LEU A O 1
ATOM 685 N N . GLN A 1 83 ? -21.114 8.966 9.016 1.00 92.06 83 GLN A N 1
ATOM 686 C CA . GLN A 1 83 ? -20.643 8.261 7.820 1.00 92.06 83 GLN A CA 1
ATOM 687 C C . GLN A 1 83 ? -20.331 9.234 6.673 1.00 92.06 83 GLN A C 1
ATOM 689 O O . GLN A 1 83 ? -19.257 9.154 6.076 1.00 92.06 83 GLN A O 1
ATOM 694 N N . VAL A 1 84 ? -21.232 10.183 6.386 1.00 91.94 84 VAL A N 1
ATOM 695 C CA . VAL A 1 84 ? -21.014 11.194 5.339 1.00 91.94 84 VAL A CA 1
ATOM 696 C C . VAL A 1 84 ? -19.843 12.099 5.708 1.00 91.94 84 VAL A C 1
ATOM 698 O O . VAL A 1 84 ? -18.960 12.315 4.880 1.00 91.94 84 VAL A O 1
ATOM 701 N N . PHE A 1 85 ? -19.756 12.555 6.957 1.00 91.94 85 PHE A N 1
ATOM 702 C CA . PHE A 1 85 ? -18.634 13.371 7.411 1.00 91.94 85 PHE A CA 1
ATOM 703 C C . PHE A 1 85 ? -17.288 12.644 7.259 1.00 91.94 85 PHE A C 1
ATOM 705 O O . PHE A 1 85 ? -16.379 13.165 6.608 1.00 91.94 85 PHE A O 1
ATOM 712 N N . ASN A 1 86 ? -17.189 11.406 7.757 1.00 91.88 86 ASN A N 1
ATOM 713 C CA . ASN A 1 86 ? -16.003 10.556 7.638 1.00 91.88 86 ASN A CA 1
ATOM 714 C C . ASN A 1 86 ? -15.634 10.256 6.173 1.00 91.88 86 ASN A C 1
ATOM 716 O O . ASN A 1 86 ? -14.453 10.150 5.848 1.00 91.88 86 ASN A O 1
ATOM 720 N N . SER A 1 87 ? -16.613 10.199 5.262 1.00 90.00 87 SER A N 1
ATOM 721 C CA . SER A 1 87 ? -16.351 10.006 3.829 1.00 90.00 87 SER A CA 1
ATOM 722 C C . SER A 1 87 ? -15.581 11.169 3.187 1.00 90.00 87 SER A C 1
ATOM 724 O O . SER A 1 87 ? -14.863 10.957 2.211 1.00 90.00 87 SER A O 1
ATOM 726 N N . THR A 1 88 ? -15.674 12.372 3.768 1.00 89.62 88 THR A N 1
ATOM 727 C CA . THR A 1 88 ? -15.026 13.604 3.276 1.00 89.62 88 THR A CA 1
ATOM 728 C C . THR A 1 88 ? -13.675 13.910 3.931 1.00 89.62 88 THR A C 1
ATOM 730 O O . THR A 1 88 ? -13.081 14.970 3.692 1.00 89.62 88 THR A O 1
ATOM 733 N N . ILE A 1 89 ? -13.192 13.001 4.780 1.00 89.81 89 ILE A N 1
ATOM 734 C CA . ILE A 1 89 ? -11.886 13.072 5.435 1.00 89.81 89 ILE A CA 1
ATOM 735 C C . ILE A 1 89 ? -11.093 11.845 5.005 1.00 89.81 89 ILE A C 1
ATOM 737 O O . ILE A 1 89 ? -11.548 10.705 5.121 1.00 89.81 89 ILE A O 1
ATOM 741 N N . TYR A 1 90 ? -9.895 12.073 4.481 1.00 89.81 90 TYR A N 1
ATOM 742 C CA . TYR A 1 90 ? -9.096 11.021 3.882 1.00 89.81 90 TYR A CA 1
ATOM 743 C C . TYR A 1 90 ? -7.920 10.666 4.788 1.00 89.81 90 TYR A C 1
ATOM 745 O O . TYR A 1 90 ? -6.913 11.368 4.872 1.00 89.81 90 TYR A O 1
ATOM 753 N N . ARG A 1 91 ? -8.035 9.523 5.456 1.00 91.00 91 ARG A N 1
ATOM 754 C CA . ARG A 1 91 ? -6.950 8.911 6.229 1.00 91.00 91 ARG A CA 1
ATOM 755 C C . ARG A 1 91 ? -6.447 7.694 5.472 1.00 91.00 91 ARG A C 1
ATOM 757 O O . ARG A 1 91 ? -7.264 6.953 4.944 1.00 91.00 91 ARG A O 1
ATOM 764 N N . TRP A 1 92 ? -5.137 7.471 5.426 1.00 91.44 92 TRP A N 1
ATOM 765 C CA . TRP A 1 92 ? -4.570 6.310 4.724 1.00 91.44 92 TRP A CA 1
ATOM 766 C C . TRP A 1 92 ? -5.020 4.966 5.319 1.00 91.44 92 TRP A C 1
ATOM 768 O O . TRP A 1 92 ? -5.251 4.021 4.572 1.00 91.44 92 TRP A O 1
ATOM 778 N N . ASN A 1 93 ? -5.227 4.916 6.637 1.00 92.06 93 ASN A N 1
ATOM 779 C CA . ASN A 1 93 ? -5.985 3.869 7.320 1.00 92.06 93 ASN A CA 1
ATOM 780 C C . ASN A 1 93 ? -7.229 4.512 7.932 1.00 92.06 93 ASN A C 1
ATOM 782 O O . ASN A 1 93 ? -7.114 5.350 8.832 1.00 92.06 93 ASN A O 1
ATOM 786 N N . ARG A 1 94 ? -8.415 4.173 7.420 1.00 93.31 94 ARG A N 1
ATOM 787 C CA . ARG A 1 94 ? -9.660 4.851 7.798 1.00 93.31 94 ARG A CA 1
ATOM 788 C C . ARG A 1 94 ? -10.572 3.940 8.618 1.00 93.31 94 ARG A C 1
ATOM 790 O O . ARG A 1 94 ? -10.996 2.904 8.105 1.00 93.31 94 ARG A O 1
ATOM 797 N N . PRO A 1 95 ? -10.941 4.325 9.851 1.00 93.12 95 PRO A N 1
ATOM 798 C CA . PRO A 1 95 ? -11.982 3.616 10.572 1.00 93.12 95 PRO A CA 1
ATOM 799 C C . PRO A 1 95 ? -13.349 3.913 9.970 1.00 93.12 95 PRO A C 1
ATOM 801 O O . PRO A 1 95 ? -13.717 5.070 9.766 1.00 93.12 95 PRO A O 1
ATOM 804 N N . CYS A 1 96 ? -14.096 2.850 9.712 1.00 93.94 96 CYS A N 1
ATOM 805 C CA . CYS A 1 96 ? -15.405 2.893 9.092 1.00 93.94 96 CYS A CA 1
ATOM 806 C C . CYS A 1 96 ? -16.422 2.224 10.015 1.00 93.94 96 CYS A C 1
ATOM 808 O O . CYS A 1 96 ? -16.329 1.024 10.285 1.00 93.94 96 CYS A O 1
ATOM 810 N N . TYR A 1 97 ? -17.401 3.005 10.468 1.00 94.75 97 TYR A N 1
ATOM 811 C CA . TYR A 1 97 ? -18.604 2.483 11.105 1.00 94.75 97 TYR A CA 1
ATOM 812 C C . TYR A 1 97 ? -19.575 1.969 10.044 1.00 94.75 97 TYR A C 1
ATOM 814 O O . TYR A 1 97 ? -19.785 2.618 9.017 1.00 94.75 97 TYR A O 1
ATOM 822 N N . GLY A 1 98 ? -20.184 0.818 10.303 1.00 93.62 98 GLY A N 1
ATOM 823 C CA . GLY A 1 98 ? -21.221 0.264 9.450 1.00 93.62 98 GLY A CA 1
ATOM 824 C C . GLY A 1 98 ? -22.134 -0.688 10.205 1.00 93.62 98 GLY A C 1
ATOM 825 O O . GLY A 1 98 ? -21.888 -1.038 11.358 1.00 93.62 98 GLY A O 1
ATOM 826 N N . ILE A 1 99 ? -23.199 -1.109 9.529 1.00 94.19 99 ILE A N 1
ATOM 827 C CA . ILE A 1 99 ? -24.145 -2.107 10.023 1.00 94.19 99 ILE A CA 1
ATOM 828 C C . ILE A 1 99 ? -24.222 -3.205 8.968 1.00 94.19 99 ILE A C 1
ATOM 830 O O . ILE A 1 99 ? -24.420 -2.928 7.785 1.00 94.19 99 ILE A O 1
ATOM 834 N N . SER A 1 100 ? -24.006 -4.446 9.386 1.00 92.19 100 SER A N 1
ATOM 835 C CA . SER A 1 100 ? -24.097 -5.616 8.514 1.00 92.19 100 SER A CA 1
ATOM 836 C C . SER A 1 100 ? -25.558 -5.899 8.123 1.00 92.19 100 SER A C 1
ATOM 838 O O . SER A 1 100 ? -26.466 -5.489 8.847 1.00 92.19 100 SER A O 1
ATOM 840 N N . PRO A 1 101 ? -25.827 -6.657 7.040 1.00 92.00 101 PRO A N 1
ATOM 841 C CA . PRO A 1 101 ? -27.198 -6.999 6.637 1.00 92.00 101 PRO A CA 1
ATOM 842 C C . PRO A 1 101 ? -28.029 -7.690 7.733 1.00 92.00 101 PRO A C 1
ATOM 844 O O . PRO A 1 101 ? -29.248 -7.580 7.748 1.00 92.00 101 PRO A O 1
ATOM 847 N N . ASN A 1 102 ? -27.369 -8.356 8.686 1.00 91.88 102 ASN A N 1
ATOM 848 C CA . ASN A 1 102 ? -27.989 -8.977 9.861 1.00 91.88 102 ASN A CA 1
ATOM 849 C C . ASN A 1 102 ? -28.264 -8.002 11.029 1.00 91.88 102 ASN A C 1
ATOM 851 O O . ASN A 1 102 ? -28.541 -8.448 12.139 1.00 91.88 102 ASN A O 1
ATOM 855 N N . GLY A 1 103 ? -28.121 -6.691 10.818 1.00 89.81 103 GLY A N 1
ATOM 856 C CA . GLY A 1 103 ? -28.371 -5.653 11.820 1.00 89.81 103 GLY A CA 1
ATOM 857 C C . GLY A 1 103 ? -27.245 -5.431 12.836 1.00 89.81 103 GLY A C 1
ATOM 858 O O . GLY A 1 103 ? -27.357 -4.532 13.668 1.00 89.81 103 GLY A O 1
ATOM 859 N N . LYS A 1 104 ? -26.145 -6.199 12.789 1.00 93.31 104 LYS A N 1
ATOM 860 C CA . LYS A 1 104 ? -25.030 -6.034 13.737 1.00 93.31 104 LYS A CA 1
ATOM 861 C C . LYS A 1 104 ? -24.139 -4.839 13.358 1.00 93.31 104 LYS A C 1
ATOM 863 O O . LYS A 1 104 ? -23.666 -4.795 12.217 1.00 93.31 104 LYS A O 1
ATOM 868 N N . PRO A 1 105 ? -23.856 -3.900 14.284 1.00 94.00 105 PRO A N 1
ATOM 869 C CA . PRO A 1 105 ? -22.891 -2.837 14.043 1.00 94.00 105 PRO A CA 1
ATOM 870 C C . PRO A 1 105 ? -21.476 -3.407 13.992 1.00 94.00 105 PRO A C 1
ATOM 872 O O . PRO A 1 105 ? -21.152 -4.369 14.688 1.00 94.00 105 PRO A O 1
ATOM 875 N N . HIS A 1 106 ? -20.619 -2.784 13.193 1.00 93.94 106 HIS A N 1
ATOM 876 C CA . HIS A 1 106 ? -19.213 -3.138 13.097 1.00 93.94 106 HIS A CA 1
ATOM 877 C C . HIS A 1 106 ? -18.335 -1.900 12.910 1.00 93.94 106 HIS A C 1
ATOM 879 O O . HIS A 1 106 ? -18.764 -0.866 12.392 1.00 93.94 106 HIS A O 1
ATOM 885 N N . LEU A 1 107 ? -17.069 -2.052 13.289 1.00 93.44 107 LEU A N 1
ATOM 886 C CA . LEU A 1 107 ? -15.989 -1.139 12.947 1.00 93.44 107 LEU A CA 1
ATOM 887 C C . LEU A 1 107 ? -14.993 -1.891 12.074 1.00 93.44 107 LEU A C 1
ATOM 889 O O . LEU A 1 107 ? -14.561 -2.989 12.418 1.00 93.44 107 LEU A O 1
ATOM 893 N N . ARG A 1 108 ? -14.646 -1.304 10.932 1.00 94.19 108 ARG A N 1
ATOM 894 C CA . ARG A 1 108 ? -13.638 -1.838 10.009 1.00 94.19 108 ARG A CA 1
ATOM 895 C C . ARG A 1 108 ? -12.538 -0.814 9.807 1.00 94.19 108 ARG A C 1
ATOM 897 O O . ARG A 1 108 ? -12.795 0.385 9.876 1.00 94.19 108 ARG A O 1
ATOM 904 N N . ILE A 1 109 ? -11.334 -1.286 9.516 1.00 92.69 109 ILE A N 1
ATOM 905 C CA . ILE A 1 109 ? -10.237 -0.437 9.058 1.00 92.69 109 ILE A CA 1
ATOM 906 C C . ILE A 1 109 ? -10.125 -0.626 7.552 1.00 92.69 109 ILE A C 1
ATOM 908 O O . ILE A 1 109 ? -9.924 -1.735 7.064 1.00 92.69 109 ILE A O 1
ATOM 912 N N . GLU A 1 110 ? -10.287 0.461 6.815 1.00 94.75 110 GLU A N 1
ATOM 913 C CA . GLU A 1 110 ? -10.081 0.494 5.377 1.00 94.75 110 GLU A CA 1
ATOM 914 C C . GLU A 1 110 ? -8.633 0.913 5.096 1.00 94.75 110 GLU A C 1
ATOM 916 O O . GLU A 1 110 ? -8.239 2.041 5.408 1.00 94.75 110 GLU A O 1
ATOM 921 N N . ASN A 1 111 ? -7.843 0.003 4.520 1.00 93.44 111 ASN A N 1
ATOM 922 C CA . ASN A 1 111 ? -6.494 0.292 4.037 1.00 93.44 111 ASN A CA 1
ATOM 923 C C . ASN A 1 111 ? -6.577 0.965 2.661 1.00 93.44 111 ASN A C 1
ATOM 925 O O . ASN A 1 111 ? -7.124 0.399 1.717 1.00 93.44 111 ASN A O 1
ATOM 929 N N . ARG A 1 112 ? -6.025 2.173 2.550 1.00 93.44 112 ARG A N 1
ATOM 930 C CA . ARG A 1 112 ? -6.080 3.011 1.341 1.00 93.44 112 ARG A CA 1
ATOM 931 C C . ARG A 1 112 ? -4.691 3.354 0.800 1.00 93.44 112 ARG A C 1
ATOM 933 O O . ARG A 1 112 ? -4.569 4.238 -0.048 1.00 93.44 112 ARG A O 1
ATOM 940 N N . VAL A 1 113 ? -3.644 2.715 1.328 1.00 91.00 113 VAL A N 1
ATOM 941 C CA . VAL A 1 113 ? -2.245 2.992 0.962 1.00 91.00 113 VAL A CA 1
ATOM 942 C C . VAL A 1 113 ? -1.883 2.361 -0.379 1.00 91.00 113 VAL A C 1
ATOM 944 O O . VAL A 1 113 ? -1.221 3.002 -1.198 1.00 91.00 113 VAL A O 1
ATOM 947 N N . LEU A 1 114 ? -2.317 1.119 -0.609 1.00 91.00 114 LEU A N 1
ATOM 948 C CA . LEU A 1 114 ? -1.899 0.337 -1.770 1.00 91.00 114 LEU A CA 1
ATOM 949 C C . LEU A 1 114 ? -2.346 1.009 -3.086 1.00 91.00 114 LEU A C 1
ATOM 951 O O . LEU A 1 114 ? -3.528 1.336 -3.230 1.00 91.00 114 LEU A O 1
ATOM 955 N N . PRO A 1 115 ? -1.428 1.258 -4.040 1.00 90.44 115 PRO A N 1
ATOM 956 C CA . PRO A 1 115 ? -1.807 1.648 -5.393 1.00 90.44 115 PRO A CA 1
ATOM 957 C C . PRO A 1 115 ? -2.428 0.490 -6.164 1.00 90.44 115 PRO A C 1
ATOM 959 O O . PRO A 1 115 ? -2.204 -0.675 -5.836 1.00 90.44 115 PRO A O 1
ATOM 962 N N . ALA A 1 116 ? -3.101 0.841 -7.260 1.00 89.88 116 ALA A N 1
ATOM 963 C CA . ALA A 1 116 ? -3.327 -0.103 -8.344 1.00 89.88 116 ALA A CA 1
ATOM 964 C C . ALA A 1 116 ? -1.979 -0.655 -8.840 1.00 89.88 116 ALA A C 1
ATOM 966 O O . ALA A 1 116 ? -0.990 0.078 -8.973 1.00 89.88 116 ALA A O 1
ATOM 967 N N . GLY A 1 117 ? -1.939 -1.960 -9.058 1.00 87.44 117 GLY A N 1
ATOM 968 C CA . GLY A 1 117 ? -0.770 -2.668 -9.546 1.00 87.44 117 GLY A CA 1
ATOM 969 C C . GLY A 1 117 ? -0.660 -2.588 -11.070 1.00 87.44 117 GLY A C 1
ATOM 970 O O . GLY A 1 117 ? -1.597 -2.188 -11.756 1.00 87.44 117 GLY A O 1
ATOM 971 N N . PRO A 1 118 ? 0.501 -2.956 -11.628 1.00 92.19 118 PRO A N 1
ATOM 972 C CA . PRO A 1 118 ? 0.687 -3.021 -13.076 1.00 92.19 118 PRO A CA 1
ATOM 973 C C . PRO A 1 118 ? -0.134 -4.140 -13.746 1.00 92.19 118 PRO A C 1
ATOM 975 O O . PRO A 1 118 ? -0.415 -4.036 -14.936 1.00 92.19 118 PRO A O 1
ATOM 978 N N . THR A 1 119 ? -0.519 -5.181 -12.998 1.00 96.50 119 THR A N 1
ATOM 979 C CA . THR A 1 119 ? -1.357 -6.317 -13.427 1.00 96.50 119 THR A CA 1
ATOM 980 C C . THR A 1 119 ? -2.262 -6.780 -12.285 1.00 96.50 119 THR A C 1
ATOM 982 O O . THR A 1 119 ? -1.977 -6.468 -11.123 1.00 96.50 119 THR A O 1
ATOM 985 N N . VAL A 1 120 ? -3.311 -7.559 -12.583 1.00 96.44 120 VAL A N 1
ATOM 986 C CA . VAL A 1 120 ? -4.181 -8.132 -11.539 1.00 96.44 120 VAL A CA 1
ATOM 987 C C . VAL A 1 120 ? -3.387 -9.097 -10.660 1.00 96.44 120 VAL A C 1
ATOM 989 O O . VAL A 1 120 ? -3.533 -9.090 -9.436 1.00 96.44 120 VAL A O 1
ATOM 992 N N . ILE A 1 121 ? -2.486 -9.891 -11.247 1.00 97.00 121 ILE A N 1
ATOM 993 C CA . ILE A 1 121 ? -1.646 -10.803 -10.464 1.00 97.00 121 ILE A CA 1
ATOM 994 C C . ILE A 1 121 ? -0.694 -10.062 -9.503 1.00 97.00 121 ILE A C 1
ATOM 996 O O . ILE A 1 121 ? -0.500 -10.514 -8.373 1.00 97.00 121 ILE A O 1
ATOM 1000 N N . ASP A 1 122 ? -0.156 -8.899 -9.889 1.00 97.69 122 ASP A N 1
ATOM 1001 C CA . ASP A 1 122 ? 0.646 -8.049 -8.997 1.00 97.69 122 ASP A CA 1
ATOM 1002 C C . ASP A 1 122 ? -0.197 -7.436 -7.864 1.00 97.69 122 ASP A C 1
ATOM 1004 O O . ASP A 1 122 ? 0.285 -7.308 -6.735 1.00 97.69 122 ASP A O 1
ATOM 1008 N N . GLU A 1 123 ? -1.449 -7.057 -8.136 1.00 96.94 123 GLU A N 1
ATOM 1009 C CA . GLU A 1 123 ? -2.379 -6.559 -7.112 1.00 96.94 123 GLU A CA 1
ATOM 1010 C C . GLU A 1 123 ? -2.701 -7.635 -6.077 1.00 96.94 123 GLU A C 1
ATOM 1012 O O . GLU A 1 123 ? -2.597 -7.385 -4.872 1.00 96.94 123 GLU A O 1
ATOM 1017 N N . MET A 1 124 ? -3.003 -8.848 -6.541 1.00 97.44 124 MET A N 1
ATOM 1018 C CA . MET A 1 124 ? -3.246 -10.000 -5.674 1.00 97.44 124 MET A CA 1
ATOM 1019 C C . MET A 1 124 ? -2.010 -10.355 -4.844 1.00 97.44 124 MET A C 1
ATOM 1021 O O . MET A 1 124 ? -2.133 -10.603 -3.644 1.00 97.44 124 MET A O 1
ATOM 1025 N N . ALA A 1 125 ? -0.813 -10.295 -5.437 1.00 98.06 125 ALA A N 1
ATOM 1026 C CA . ALA A 1 125 ? 0.440 -10.507 -4.718 1.00 98.06 125 ALA A CA 1
ATOM 1027 C C . ALA A 1 125 ? 0.655 -9.472 -3.600 1.00 98.06 125 ALA A C 1
ATOM 1029 O O . ALA A 1 125 ? 0.981 -9.837 -2.469 1.00 98.06 125 ALA A O 1
ATOM 1030 N N . ASN A 1 126 ? 0.415 -8.184 -3.879 1.00 97.25 126 ASN A N 1
ATOM 1031 C CA . ASN A 1 126 ? 0.508 -7.130 -2.865 1.00 97.25 126 ASN A CA 1
ATOM 1032 C C . ASN A 1 126 ? -0.516 -7.345 -1.732 1.00 97.25 126 ASN A C 1
ATOM 1034 O O . ASN A 1 126 ? -0.178 -7.162 -0.561 1.00 97.25 126 ASN A O 1
ATOM 1038 N N . ALA A 1 127 ? -1.753 -7.733 -2.065 1.00 96.88 127 ALA A N 1
ATOM 1039 C CA . ALA A 1 127 ? -2.812 -7.981 -1.088 1.00 96.88 127 ALA A CA 1
ATOM 1040 C C . ALA A 1 127 ? -2.499 -9.187 -0.189 1.00 96.88 127 ALA A C 1
ATOM 1042 O O . ALA A 1 127 ? -2.601 -9.073 1.033 1.00 96.88 127 ALA A O 1
ATOM 1043 N N . ALA A 1 128 ? -2.066 -10.309 -0.773 1.00 98.00 128 ALA A N 1
ATOM 1044 C CA . ALA A 1 128 ? -1.673 -11.508 -0.036 1.00 98.00 128 ALA A CA 1
ATOM 1045 C C . ALA A 1 128 ? -0.494 -11.227 0.904 1.00 98.00 128 ALA A C 1
ATOM 1047 O O . ALA A 1 128 ? -0.545 -11.582 2.081 1.00 98.00 128 ALA A O 1
ATOM 1048 N N . PHE A 1 129 ? 0.533 -10.524 0.419 1.00 98.50 129 PHE A N 1
ATOM 1049 C CA . PHE A 1 129 ? 1.672 -10.126 1.242 1.00 98.50 129 PHE A CA 1
ATOM 1050 C C . PHE A 1 129 ? 1.260 -9.219 2.401 1.00 98.50 129 PHE A C 1
ATOM 1052 O O . PHE A 1 129 ? 1.643 -9.477 3.540 1.00 98.50 129 PHE A O 1
ATOM 1059 N N . TRP A 1 130 ? 0.440 -8.197 2.143 1.00 97.31 130 TRP A N 1
ATOM 1060 C CA . TRP A 1 130 ? -0.019 -7.285 3.190 1.00 97.31 130 TRP A CA 1
ATOM 1061 C C . TRP A 1 130 ? -0.886 -7.993 4.240 1.00 97.31 130 TRP A C 1
ATOM 1063 O O . TRP A 1 130 ? -0.626 -7.852 5.432 1.00 97.31 130 TRP A O 1
ATOM 1073 N N . LEU A 1 131 ? -1.883 -8.779 3.818 1.00 97.00 131 LEU A N 1
ATOM 1074 C CA . LEU A 1 131 ? -2.758 -9.526 4.730 1.00 97.00 131 LEU A CA 1
ATOM 1075 C C . LEU A 1 131 ? -1.968 -10.545 5.550 1.00 97.00 131 LEU A C 1
ATOM 1077 O O . LEU A 1 131 ? -2.118 -10.602 6.769 1.00 97.00 131 LEU A O 1
ATOM 1081 N N . GLY A 1 132 ? -1.097 -11.309 4.889 1.00 98.19 132 GLY A N 1
ATOM 1082 C CA . GLY A 1 132 ? -0.205 -12.250 5.547 1.00 98.19 132 GLY A CA 1
ATOM 1083 C C . GLY A 1 132 ? 0.653 -11.559 6.596 1.00 98.19 132 GLY A C 1
ATOM 1084 O O . GLY A 1 132 ? 0.682 -11.998 7.743 1.00 98.19 132 GLY A O 1
ATOM 1085 N N . ALA A 1 133 ? 1.334 -10.471 6.223 1.00 97.75 133 ALA A N 1
ATOM 1086 C CA . ALA A 1 133 ? 2.220 -9.745 7.126 1.00 97.75 133 ALA A CA 1
ATOM 1087 C C . ALA A 1 133 ? 1.451 -9.164 8.319 1.00 97.75 133 ALA A C 1
ATOM 1089 O O . ALA A 1 133 ? 1.911 -9.286 9.446 1.00 97.75 133 ALA A O 1
ATOM 1090 N N . MET A 1 134 ? 0.260 -8.598 8.100 1.00 95.44 134 MET A N 1
ATOM 1091 C CA . MET A 1 134 ? -0.583 -8.066 9.177 1.00 95.44 134 MET A CA 1
ATOM 1092 C C . MET A 1 134 ? -1.002 -9.145 10.181 1.00 95.44 134 MET A C 1
ATOM 1094 O O . MET A 1 134 ? -0.950 -8.907 11.386 1.00 95.44 134 MET A O 1
ATOM 1098 N N . ILE A 1 135 ? -1.409 -10.325 9.700 1.00 96.56 135 ILE A N 1
ATOM 1099 C CA . ILE A 1 135 ? -1.811 -11.441 10.568 1.00 96.56 135 ILE A CA 1
ATOM 1100 C C . ILE A 1 135 ? -0.601 -12.044 11.285 1.00 96.56 135 ILE A C 1
ATOM 1102 O O . ILE A 1 135 ? -0.677 -12.300 12.481 1.00 96.56 135 ILE A O 1
ATOM 1106 N N . GLY A 1 136 ? 0.503 -12.268 10.569 1.00 97.38 136 GLY A N 1
ATOM 1107 C CA . GLY A 1 136 ? 1.708 -12.867 11.137 1.00 97.38 136 GLY A CA 1
ATOM 1108 C C . GLY A 1 136 ? 2.389 -11.955 12.156 1.00 97.38 136 GLY A C 1
ATOM 1109 O O . GLY A 1 136 ? 2.779 -12.413 13.225 1.00 97.38 136 GLY A O 1
ATOM 1110 N N . LEU A 1 137 ? 2.483 -10.653 11.871 1.00 95.62 137 LEU A N 1
ATOM 1111 C CA . LEU A 1 137 ? 3.137 -9.697 12.766 1.00 95.62 137 LEU A CA 1
ATOM 1112 C C . LEU A 1 137 ? 2.365 -9.529 14.079 1.00 95.62 137 LEU A C 1
ATOM 1114 O O . LEU A 1 137 ? 2.984 -9.338 15.120 1.00 95.62 137 LEU A O 1
ATOM 1118 N N . ALA A 1 138 ? 1.034 -9.645 14.044 1.00 94.12 138 ALA A N 1
ATOM 1119 C CA . ALA A 1 138 ? 0.200 -9.592 15.244 1.00 94.12 138 ALA A CA 1
ATOM 1120 C C . ALA A 1 138 ? 0.480 -10.741 16.234 1.00 94.12 138 ALA A C 1
ATOM 1122 O O . ALA A 1 138 ? 0.181 -10.598 17.417 1.00 94.12 138 ALA A O 1
ATOM 1123 N N . ASP A 1 139 ? 1.062 -11.855 15.771 1.00 93.38 139 ASP A N 1
ATOM 1124 C CA . ASP A 1 139 ? 1.480 -12.965 16.637 1.00 93.38 139 ASP A CA 1
ATOM 1125 C C . ASP A 1 139 ? 2.878 -12.759 17.234 1.00 93.38 139 ASP A C 1
ATOM 1127 O O . ASP A 1 139 ? 3.172 -13.280 18.308 1.00 93.38 139 ASP A O 1
ATOM 1131 N N . GLU A 1 140 ? 3.746 -12.016 16.544 1.00 93.69 140 GLU A N 1
ATOM 1132 C CA . GLU A 1 140 ? 5.127 -11.776 16.978 1.00 93.69 140 GLU A CA 1
ATOM 1133 C C . GLU A 1 140 ? 5.250 -10.512 17.844 1.00 93.69 140 GLU A C 1
ATOM 1135 O O . GLU A 1 140 ? 6.103 -10.444 18.729 1.00 93.69 140 GLU A O 1
ATOM 1140 N N . ILE A 1 141 ? 4.390 -9.513 17.619 1.00 93.69 141 ILE A N 1
ATOM 1141 C CA . ILE A 1 141 ? 4.439 -8.209 18.284 1.00 93.69 141 ILE A CA 1
ATOM 1142 C C . ILE A 1 141 ? 3.049 -7.845 18.801 1.00 93.69 141 ILE A C 1
ATOM 1144 O O . ILE A 1 141 ? 2.166 -7.448 18.042 1.00 93.69 141 ILE A O 1
ATOM 1148 N N . GLN A 1 142 ? 2.880 -7.910 20.122 1.00 91.06 142 GLN A N 1
ATOM 1149 C CA . GLN A 1 142 ? 1.610 -7.582 20.772 1.00 91.06 142 GLN A CA 1
ATOM 1150 C C . GLN A 1 142 ? 1.245 -6.095 20.637 1.00 91.06 142 GLN A C 1
ATOM 1152 O O . GLN A 1 142 ? 0.084 -5.761 20.405 1.00 91.06 142 GLN A O 1
ATOM 1157 N N . ASP A 1 143 ? 2.225 -5.198 20.790 1.00 92.62 143 ASP A N 1
ATOM 1158 C CA . ASP A 1 143 ? 2.020 -3.756 20.664 1.00 92.62 143 ASP A CA 1
ATOM 1159 C C . ASP A 1 143 ? 3.167 -3.085 19.903 1.00 92.62 143 ASP A C 1
ATOM 1161 O O . ASP A 1 143 ? 4.240 -2.812 20.447 1.00 92.62 143 ASP A O 1
ATOM 1165 N N . ILE A 1 144 ? 2.907 -2.769 18.633 1.00 92.38 144 ILE A N 1
ATOM 1166 C CA . ILE A 1 144 ? 3.865 -2.126 17.728 1.00 92.38 144 ILE A CA 1
ATOM 1167 C C . ILE A 1 144 ? 4.379 -0.778 18.262 1.00 92.38 144 ILE A C 1
ATOM 1169 O O . ILE A 1 144 ? 5.519 -0.404 17.995 1.00 92.38 144 ILE A O 1
ATOM 1173 N N . ARG A 1 145 ? 3.580 -0.076 19.080 1.00 93.50 145 ARG A N 1
ATOM 1174 C CA . ARG A 1 145 ? 3.922 1.242 19.647 1.00 93.50 145 ARG A CA 1
ATOM 1175 C C . ARG A 1 145 ? 5.129 1.178 20.581 1.00 93.50 145 ARG A C 1
ATOM 1177 O O . ARG A 1 145 ? 5.770 2.194 20.823 1.00 93.50 145 ARG A O 1
ATOM 1184 N N . THR A 1 146 ? 5.418 -0.005 21.121 1.00 93.44 146 THR A N 1
ATOM 1185 C CA . THR A 1 146 ? 6.521 -0.227 22.065 1.00 93.44 146 THR A CA 1
ATOM 1186 C C . THR A 1 146 ? 7.859 -0.492 21.378 1.00 93.44 146 THR A C 1
ATOM 1188 O O . THR A 1 146 ? 8.900 -0.393 22.021 1.00 93.44 146 THR A O 1
ATOM 1191 N N . VAL A 1 147 ? 7.846 -0.814 20.081 1.00 95.12 147 VAL A N 1
ATOM 1192 C CA . VAL A 1 147 ? 9.037 -1.262 19.339 1.00 95.12 147 VAL A CA 1
ATOM 1193 C C . VAL A 1 147 ? 9.414 -0.355 18.167 1.00 95.12 147 VAL A C 1
ATOM 1195 O O . VAL A 1 147 ? 10.525 -0.468 17.650 1.00 95.12 147 VAL A O 1
ATOM 1198 N N . VAL A 1 148 ? 8.518 0.545 17.746 1.00 95.12 148 VAL A N 1
ATOM 1199 C CA . VAL A 1 148 ? 8.793 1.573 16.734 1.00 95.12 148 VAL A CA 1
ATOM 1200 C C . VAL A 1 148 ? 8.049 2.872 17.061 1.00 95.12 148 VAL A C 1
ATOM 1202 O O . VAL A 1 148 ? 6.877 2.863 17.450 1.00 95.12 148 VAL A O 1
ATOM 1205 N N . SER A 1 149 ? 8.738 4.005 16.908 1.00 95.75 149 SER A N 1
ATOM 1206 C CA . SER A 1 149 ? 8.148 5.327 17.138 1.00 95.75 149 SER A CA 1
ATOM 1207 C C . SER A 1 149 ? 7.143 5.692 16.039 1.00 95.75 149 SER A C 1
ATOM 1209 O O . SER A 1 149 ? 7.205 5.182 14.918 1.00 95.75 149 SER A O 1
ATOM 1211 N N . PHE A 1 150 ? 6.194 6.584 16.335 1.00 95.56 150 PHE A N 1
ATOM 1212 C CA . PHE A 1 150 ? 5.237 7.033 15.316 1.00 95.56 150 PHE A CA 1
ATOM 1213 C C . PHE A 1 150 ? 5.944 7.834 14.213 1.00 95.56 150 PHE A C 1
ATOM 1215 O O . PHE A 1 150 ? 5.614 7.717 13.030 1.00 95.56 150 PHE A O 1
ATOM 1222 N N . GLU A 1 151 ? 6.937 8.623 14.610 1.00 95.88 151 GLU A N 1
ATOM 1223 C CA . GLU A 1 151 ? 7.783 9.448 13.759 1.00 95.88 151 GLU A CA 1
ATOM 1224 C C . GLU A 1 151 ? 8.542 8.593 12.743 1.00 95.88 151 GLU A C 1
ATOM 1226 O O . GLU A 1 151 ? 8.543 8.923 11.558 1.00 95.88 151 GLU A O 1
ATOM 1231 N N . ASP A 1 152 ? 9.104 7.458 13.168 1.00 97.06 152 ASP A N 1
ATOM 1232 C CA . ASP A 1 152 ? 9.780 6.517 12.272 1.00 97.06 152 ASP A CA 1
ATOM 1233 C C . ASP A 1 152 ? 8.820 5.907 11.255 1.00 97.06 152 ASP A C 1
ATOM 1235 O O . ASP A 1 152 ? 9.149 5.809 10.074 1.00 97.06 152 ASP A O 1
ATOM 1239 N N . VAL A 1 153 ? 7.609 5.528 11.674 1.00 95.94 153 VAL A N 1
ATOM 1240 C CA . VAL A 1 153 ? 6.604 4.986 10.748 1.00 95.94 153 VAL A CA 1
ATOM 1241 C C . VAL A 1 153 ? 6.179 6.049 9.730 1.00 95.94 153 VAL A C 1
ATOM 1243 O O . VAL A 1 153 ? 6.058 5.748 8.539 1.00 95.94 153 VAL A O 1
ATOM 1246 N N . GLN A 1 154 ? 5.991 7.298 10.163 1.00 95.06 154 GLN A N 1
ATOM 1247 C CA . GLN A 1 154 ? 5.665 8.412 9.272 1.00 95.06 154 GLN A CA 1
ATOM 1248 C C . GLN A 1 154 ? 6.811 8.717 8.289 1.00 95.06 154 GLN A C 1
ATOM 1250 O O . GLN A 1 154 ? 6.566 8.887 7.091 1.00 95.06 154 GLN A O 1
ATOM 1255 N N . ASP A 1 155 ? 8.053 8.760 8.768 1.00 96.31 155 ASP A N 1
ATOM 1256 C CA . ASP A 1 155 ? 9.248 8.971 7.948 1.00 96.31 155 ASP A CA 1
ATOM 1257 C C . ASP A 1 155 ? 9.430 7.836 6.928 1.00 96.31 155 ASP A C 1
ATOM 1259 O O . ASP A 1 155 ? 9.579 8.088 5.730 1.00 96.31 155 ASP A O 1
ATOM 1263 N N . ASN A 1 156 ? 9.299 6.579 7.363 1.00 97.25 156 ASN A N 1
ATOM 1264 C CA . ASN A 1 156 ? 9.333 5.405 6.490 1.00 97.25 156 ASN A CA 1
ATOM 1265 C C . ASN A 1 156 ? 8.261 5.471 5.400 1.00 97.25 156 ASN A C 1
ATOM 1267 O O . ASN A 1 156 ? 8.549 5.200 4.232 1.00 97.25 156 ASN A O 1
ATOM 1271 N N . PHE A 1 157 ? 7.038 5.874 5.749 1.00 95.94 157 PHE A N 1
ATOM 1272 C CA . PHE A 1 157 ? 5.956 6.035 4.784 1.00 95.94 157 PHE A CA 1
ATOM 1273 C C . PHE A 1 157 ? 6.321 7.058 3.699 1.00 95.94 157 PHE A C 1
ATOM 1275 O O . PHE A 1 157 ? 6.221 6.758 2.506 1.00 95.94 157 PHE A O 1
ATOM 1282 N N . LEU A 1 158 ? 6.825 8.235 4.082 1.00 94.81 158 LEU A N 1
ATOM 1283 C CA . LEU A 1 158 ? 7.218 9.279 3.130 1.00 94.81 158 LEU A CA 1
ATOM 1284 C C . LEU A 1 158 ? 8.437 8.884 2.287 1.00 94.81 158 LEU A C 1
ATOM 1286 O O . LEU A 1 158 ? 8.447 9.130 1.076 1.00 94.81 158 LEU A O 1
ATOM 1290 N N . LYS A 1 159 ? 9.438 8.228 2.885 1.00 96.69 159 LYS A N 1
ATOM 1291 C CA . LYS A 1 159 ? 10.583 7.656 2.162 1.00 96.69 159 LYS A CA 1
ATOM 1292 C C . LYS A 1 159 ? 10.123 6.642 1.122 1.00 96.69 159 LYS A C 1
ATOM 1294 O O . LYS A 1 159 ? 10.492 6.781 -0.043 1.00 96.69 159 LYS A O 1
ATOM 1299 N N . SER A 1 160 ? 9.250 5.709 1.514 1.00 96.25 160 SER A N 1
ATOM 1300 C CA . SER A 1 160 ? 8.699 4.693 0.611 1.00 96.25 160 SER A CA 1
ATOM 1301 C C . SER A 1 160 ? 7.963 5.324 -0.569 1.00 96.25 160 SER A C 1
ATOM 1303 O O . SER A 1 160 ? 8.145 4.896 -1.706 1.00 96.25 160 SER A O 1
ATOM 1305 N N . ALA A 1 161 ? 7.211 6.404 -0.339 1.00 95.25 161 ALA A N 1
ATOM 1306 C CA . ALA A 1 161 ? 6.525 7.103 -1.413 1.00 95.25 161 ALA A CA 1
ATOM 1307 C C . ALA A 1 161 ? 7.507 7.806 -2.365 1.00 95.25 161 ALA A C 1
ATOM 1309 O O . ALA A 1 161 ? 7.353 7.764 -3.586 1.00 95.25 161 ALA A O 1
ATOM 1310 N N . LYS A 1 162 ? 8.546 8.445 -1.819 1.00 95.06 162 LYS A N 1
ATOM 1311 C CA . LYS A 1 162 ? 9.506 9.233 -2.597 1.00 95.06 162 LYS A CA 1
ATOM 1312 C C . LYS A 1 162 ? 10.470 8.363 -3.404 1.00 95.06 162 LYS A C 1
ATOM 1314 O O . LYS A 1 162 ? 10.642 8.605 -4.599 1.00 95.06 162 LYS A O 1
ATOM 1319 N N . PHE A 1 163 ? 11.070 7.366 -2.758 1.00 95.88 163 PHE A N 1
ATOM 1320 C CA . PHE A 1 163 ? 12.171 6.559 -3.294 1.00 95.88 163 PHE A CA 1
ATOM 1321 C C . PHE A 1 163 ? 11.763 5.120 -3.638 1.00 95.88 163 PHE A C 1
ATOM 1323 O O . PHE A 1 163 ? 12.529 4.383 -4.258 1.00 95.88 163 PHE A O 1
ATOM 1330 N N . GLY A 1 164 ? 10.548 4.698 -3.278 1.00 95.00 164 GLY A N 1
ATOM 1331 C CA . GLY A 1 164 ? 10.045 3.367 -3.597 1.00 95.00 164 GLY A CA 1
ATOM 1332 C C . GLY A 1 164 ? 10.937 2.267 -3.032 1.00 95.00 164 GLY A C 1
ATOM 1333 O O . GLY A 1 164 ? 11.351 2.316 -1.877 1.00 95.00 164 GLY A O 1
ATOM 1334 N N . ILE A 1 165 ? 11.236 1.280 -3.875 1.00 95.56 165 ILE A N 1
ATOM 1335 C CA . ILE A 1 165 ? 12.004 0.080 -3.523 1.00 95.56 165 ILE A CA 1
ATOM 1336 C C . ILE A 1 165 ? 13.471 0.368 -3.144 1.00 95.56 165 ILE A C 1
ATOM 1338 O O . ILE A 1 165 ? 14.097 -0.485 -2.536 1.00 95.56 165 ILE A O 1
ATOM 1342 N N . ASP A 1 166 ? 14.012 1.558 -3.439 1.00 96.19 166 ASP A N 1
ATOM 1343 C CA . ASP A 1 166 ? 15.359 1.980 -2.997 1.00 96.19 166 ASP A CA 1
ATOM 1344 C C . ASP A 1 166 ? 15.373 2.564 -1.569 1.00 96.19 166 ASP A C 1
ATOM 1346 O O . ASP A 1 166 ? 16.373 3.127 -1.126 1.00 96.19 166 ASP A O 1
ATOM 1350 N N . SER A 1 167 ? 14.248 2.510 -0.854 1.00 97.44 167 SER A N 1
ATOM 1351 C CA . SER A 1 167 ? 14.126 3.115 0.473 1.00 97.44 167 SER A CA 1
ATOM 1352 C C . SER A 1 167 ? 14.911 2.341 1.534 1.00 97.44 167 SER A C 1
ATOM 1354 O O . SER A 1 167 ? 14.942 1.112 1.533 1.00 97.44 167 SER A O 1
ATOM 1356 N N . SER A 1 168 ? 15.479 3.082 2.487 1.00 97.12 168 SER A N 1
ATOM 1357 C CA . SER A 1 168 ? 16.007 2.554 3.746 1.00 97.12 168 SER A CA 1
ATOM 1358 C C . SER A 1 168 ? 15.110 3.011 4.896 1.00 97.12 168 SER A C 1
ATOM 1360 O O . SER A 1 168 ? 14.791 4.200 5.005 1.00 97.12 168 SER A O 1
ATOM 1362 N N . PHE A 1 169 ? 14.689 2.061 5.725 1.00 98.12 169 PHE A N 1
ATOM 1363 C CA . PHE A 1 169 ? 13.724 2.254 6.797 1.00 98.12 169 PHE A CA 1
ATOM 1364 C C . PHE A 1 169 ? 14.382 2.235 8.171 1.00 98.12 169 PHE A C 1
ATOM 1366 O O . PHE A 1 169 ? 15.354 1.515 8.390 1.00 98.12 169 PHE A O 1
ATOM 1373 N N . ASN A 1 170 ? 13.811 3.012 9.089 1.00 97.44 170 ASN A N 1
ATOM 1374 C CA . ASN A 1 170 ? 14.076 2.921 10.522 1.00 97.44 170 ASN A CA 1
ATOM 1375 C C . ASN A 1 170 ? 13.192 1.795 11.063 1.00 97.44 170 ASN A C 1
ATOM 1377 O O . ASN A 1 170 ? 11.976 1.821 10.872 1.00 97.4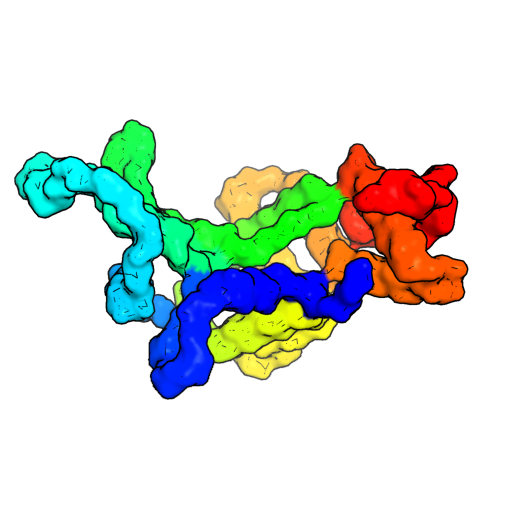4 170 ASN A O 1
ATOM 1381 N N . TRP A 1 171 ? 13.789 0.780 11.666 1.00 96.31 171 TRP A N 1
ATOM 1382 C CA . TRP A 1 171 ? 13.104 -0.458 12.007 1.00 96.31 171 TRP A CA 1
ATOM 1383 C C . TRP A 1 171 ? 13.351 -0.862 13.458 1.00 96.31 171 TRP A C 1
ATOM 1385 O O . TRP A 1 171 ? 14.071 -0.188 14.195 1.00 96.31 171 TRP A O 1
ATOM 1395 N N . ILE A 1 172 ? 12.721 -1.959 13.875 1.00 95.00 172 ILE A N 1
ATOM 1396 C CA . ILE A 1 172 ? 12.712 -2.430 15.262 1.00 95.00 172 ILE A CA 1
ATOM 1397 C C . ILE A 1 172 ? 14.143 -2.564 15.801 1.00 95.00 172 ILE A C 1
ATOM 1399 O O . ILE A 1 172 ? 15.004 -3.189 15.168 1.00 95.00 172 ILE A O 1
ATOM 1403 N N . GLY A 1 173 ? 14.362 -1.991 16.988 1.00 92.25 173 GLY A N 1
ATOM 1404 C CA . GLY A 1 173 ? 15.672 -1.932 17.640 1.00 92.25 173 GLY A CA 1
ATOM 1405 C C . GLY A 1 173 ? 16.602 -0.862 17.062 1.00 92.25 173 GLY A C 1
ATOM 1406 O O . GLY A 1 173 ? 17.810 -1.070 17.059 1.00 92.25 173 GLY A O 1
ATOM 1407 N N . ASP A 1 174 ? 16.045 0.232 16.530 1.00 91.00 174 ASP A N 1
ATOM 1408 C CA . ASP A 1 174 ? 16.775 1.350 15.901 1.00 91.00 174 ASP A CA 1
ATOM 1409 C C . ASP A 1 174 ? 17.676 0.920 14.723 1.00 91.00 174 ASP A C 1
ATOM 1411 O O . ASP A 1 174 ? 18.696 1.527 14.390 1.00 91.00 174 ASP A O 1
ATOM 1415 N N . ARG A 1 175 ? 17.298 -0.174 14.052 1.00 96.31 175 ARG A N 1
ATOM 1416 C CA . ARG A 1 175 ? 18.034 -0.684 12.892 1.00 96.31 175 ARG A CA 1
ATOM 1417 C C . ARG A 1 175 ? 17.694 0.125 11.647 1.00 96.31 175 ARG A C 1
ATOM 1419 O O . ARG A 1 175 ? 16.540 0.477 11.418 1.00 96.31 175 ARG A O 1
ATOM 1426 N N . LYS A 1 176 ? 18.685 0.341 10.780 1.00 96.94 176 LYS A N 1
ATOM 1427 C CA . LYS A 1 176 ? 18.459 0.798 9.400 1.00 96.94 176 LYS A CA 1
ATOM 1428 C C . LYS A 1 176 ? 18.464 -0.411 8.477 1.00 96.94 176 LYS A C 1
ATOM 1430 O O . LYS A 1 176 ? 19.417 -1.185 8.494 1.00 96.94 176 LYS A O 1
ATOM 1435 N N . VAL A 1 177 ? 17.422 -0.571 7.670 1.00 98.12 177 VAL A N 1
ATOM 1436 C CA . VAL A 1 177 ? 17.274 -1.735 6.782 1.00 98.12 177 VAL A CA 1
ATOM 1437 C C . VAL A 1 177 ? 16.762 -1.311 5.410 1.00 98.12 177 VAL A C 1
ATOM 1439 O O . VAL A 1 177 ? 15.928 -0.412 5.304 1.00 98.12 177 VAL A O 1
ATOM 1442 N N . GLY A 1 178 ? 17.291 -1.905 4.340 1.00 98.31 178 GLY A N 1
ATOM 1443 C CA . GLY A 1 178 ? 16.792 -1.676 2.984 1.00 98.31 178 GLY A CA 1
ATOM 1444 C C . GLY A 1 178 ? 15.416 -2.309 2.780 1.00 98.31 178 GLY A C 1
ATOM 1445 O O . GLY A 1 178 ? 15.113 -3.343 3.370 1.00 98.31 178 GLY A O 1
ATOM 1446 N N . ALA A 1 179 ? 14.577 -1.721 1.925 1.00 97.81 179 ALA A N 1
ATOM 1447 C CA . ALA A 1 179 ? 13.236 -2.242 1.661 1.00 97.81 179 ALA A CA 1
ATOM 1448 C C . ALA A 1 179 ? 13.257 -3.703 1.173 1.00 97.81 179 ALA A C 1
ATOM 1450 O O . ALA A 1 179 ? 12.491 -4.522 1.673 1.00 97.81 179 ALA A O 1
ATOM 1451 N N . CYS A 1 180 ? 14.146 -4.043 0.233 1.00 98.38 180 CYS A N 1
ATOM 1452 C CA . CYS A 1 180 ? 14.285 -5.413 -0.269 1.00 98.38 180 CYS A CA 1
ATOM 1453 C C . CYS A 1 180 ? 14.758 -6.385 0.817 1.00 98.38 180 CYS A C 1
ATOM 1455 O O . CYS A 1 180 ? 14.180 -7.460 0.942 1.00 98.38 180 CYS A O 1
ATOM 1457 N N . ASP A 1 181 ? 15.751 -6.000 1.624 1.00 98.44 181 ASP A N 1
ATOM 1458 C CA . ASP A 1 181 ? 16.273 -6.851 2.702 1.00 98.44 181 ASP A CA 1
ATOM 1459 C C . ASP A 1 181 ? 15.214 -7.102 3.773 1.00 98.44 181 ASP A C 1
ATOM 1461 O O . ASP A 1 181 ? 15.047 -8.230 4.229 1.00 98.44 181 ASP A O 1
ATOM 1465 N N . LEU A 1 182 ? 14.456 -6.064 4.138 1.00 98.19 182 LEU A N 1
ATOM 1466 C CA . LEU A 1 182 ? 13.354 -6.180 5.085 1.00 98.19 182 LEU A CA 1
ATOM 1467 C C . LEU A 1 182 ? 12.257 -7.111 4.552 1.00 98.19 182 LEU A C 1
ATOM 1469 O O . LEU A 1 182 ? 11.734 -7.944 5.291 1.00 98.19 182 LEU A O 1
ATOM 1473 N N . ILE A 1 183 ? 11.919 -6.992 3.263 1.00 98.44 183 ILE A N 1
ATOM 1474 C CA . ILE A 1 183 ? 10.938 -7.864 2.610 1.00 98.44 183 ILE A CA 1
ATOM 1475 C C . ILE A 1 183 ? 11.417 -9.318 2.621 1.00 98.44 183 ILE A C 1
ATOM 1477 O O . ILE A 1 183 ? 10.668 -10.186 3.058 1.00 98.44 183 ILE A O 1
ATOM 1481 N N . LEU A 1 184 ? 12.641 -9.582 2.159 1.00 98.62 184 LEU A N 1
ATOM 1482 C CA . LEU A 1 184 ? 13.171 -10.937 1.980 1.00 98.62 184 LEU A CA 1
ATOM 1483 C C . LEU A 1 184 ? 13.421 -11.654 3.305 1.00 98.62 184 LEU A C 1
ATOM 1485 O O . LEU A 1 184 ? 13.048 -12.815 3.451 1.00 98.62 184 LEU A O 1
ATOM 1489 N N . ASN A 1 185 ? 14.038 -10.965 4.263 1.00 98.25 185 ASN A N 1
ATOM 1490 C CA . ASN A 1 185 ? 14.574 -11.615 5.456 1.00 98.25 185 ASN A CA 1
ATOM 1491 C C . ASN A 1 185 ? 13.594 -11.623 6.634 1.00 98.25 185 ASN A C 1
ATOM 1493 O O . ASN A 1 185 ? 13.713 -12.479 7.506 1.00 98.25 185 ASN A O 1
ATOM 1497 N N . GLU A 1 186 ? 12.637 -10.690 6.676 1.00 97.50 186 GLU A N 1
ATOM 1498 C CA . GLU A 1 186 ? 11.717 -10.550 7.813 1.00 97.50 186 GLU A CA 1
ATOM 1499 C C . GLU A 1 186 ? 10.251 -10.669 7.373 1.00 97.50 186 GLU A C 1
ATOM 1501 O O . GLU A 1 186 ? 9.540 -11.574 7.809 1.00 97.50 186 GLU A O 1
ATOM 1506 N N . LEU A 1 187 ? 9.780 -9.798 6.475 1.00 98.12 187 LEU A N 1
ATOM 1507 C CA . LEU A 1 187 ? 8.341 -9.676 6.214 1.00 98.12 187 LEU A CA 1
ATOM 1508 C C . LEU A 1 187 ? 7.753 -10.830 5.395 1.00 98.12 187 LEU A C 1
ATOM 1510 O O . LEU A 1 187 ? 6.609 -11.201 5.642 1.00 98.12 187 LEU A O 1
ATOM 1514 N N . LEU A 1 188 ? 8.479 -11.407 4.431 1.00 98.62 188 LEU A N 1
ATOM 1515 C CA . LEU A 1 188 ? 7.994 -12.559 3.658 1.00 98.62 188 LEU A CA 1
ATOM 1516 C C . LEU A 1 188 ? 7.801 -13.809 4.530 1.00 98.62 188 LEU A C 1
ATOM 1518 O O . LEU A 1 188 ? 6.708 -14.381 4.479 1.00 98.62 188 LEU A O 1
ATOM 1522 N N . PRO A 1 189 ? 8.774 -14.207 5.377 1.00 98.50 189 PRO A N 1
ATOM 1523 C CA . PRO A 1 189 ? 8.568 -15.279 6.348 1.00 98.50 189 PRO A CA 1
ATOM 1524 C C . PRO A 1 189 ? 7.357 -15.040 7.259 1.00 98.50 189 PRO A C 1
ATOM 1526 O O . PRO A 1 189 ? 6.544 -15.945 7.460 1.00 98.50 189 PRO A O 1
ATOM 1529 N N . ILE A 1 190 ? 7.197 -13.816 7.774 1.00 98.50 190 ILE A N 1
ATOM 1530 C CA . ILE A 1 190 ? 6.052 -13.438 8.616 1.00 98.50 190 ILE A CA 1
ATOM 1531 C C . ILE A 1 190 ? 4.743 -13.551 7.827 1.00 98.50 190 ILE A C 1
ATOM 1533 O O . ILE A 1 190 ? 3.769 -14.131 8.314 1.00 98.50 190 ILE A O 1
ATOM 1537 N N . ALA A 1 191 ? 4.722 -13.060 6.586 1.00 98.69 191 ALA A N 1
ATOM 1538 C CA . ALA A 1 191 ? 3.542 -13.114 5.738 1.00 98.69 191 ALA A CA 1
ATOM 1539 C C . ALA A 1 191 ? 3.113 -14.549 5.427 1.00 98.69 191 ALA A C 1
ATOM 1541 O O . ALA A 1 191 ? 1.927 -14.872 5.509 1.00 98.69 191 ALA A O 1
ATOM 1542 N N . GLN A 1 192 ? 4.075 -15.426 5.145 1.00 98.56 192 GLN A N 1
ATOM 1543 C CA . GLN A 1 192 ? 3.823 -16.841 4.903 1.00 98.56 192 GLN A CA 1
ATOM 1544 C C . GLN A 1 192 ? 3.180 -17.517 6.121 1.00 98.56 192 GLN A C 1
ATOM 1546 O O . GLN A 1 192 ? 2.186 -18.232 5.971 1.00 98.56 192 GLN A O 1
ATOM 1551 N N . LYS A 1 193 ? 3.694 -17.263 7.335 1.00 98.38 193 LYS A N 1
ATOM 1552 C CA . LYS A 1 193 ? 3.091 -17.768 8.582 1.00 98.38 193 LYS A CA 1
ATOM 1553 C C . LYS A 1 193 ? 1.657 -17.263 8.753 1.00 98.38 193 LYS A C 1
ATOM 1555 O O . LYS A 1 193 ? 0.763 -18.058 9.044 1.00 98.38 193 LYS A O 1
ATOM 1560 N N . GLY A 1 194 ? 1.427 -15.967 8.529 1.00 98.31 194 GLY A N 1
ATOM 1561 C CA . GLY A 1 194 ? 0.107 -15.353 8.662 1.00 98.31 194 GLY A CA 1
ATOM 1562 C C . GLY A 1 194 ? -0.930 -15.929 7.694 1.00 98.31 194 GLY A C 1
ATOM 1563 O O . GLY A 1 194 ? -2.050 -16.228 8.105 1.00 98.31 194 GLY A O 1
ATOM 1564 N N . LEU A 1 195 ? -0.555 -16.162 6.430 1.00 98.50 195 LEU A N 1
ATOM 1565 C CA . LEU A 1 195 ? -1.441 -16.793 5.443 1.00 98.50 195 LEU A CA 1
ATOM 1566 C C . LEU A 1 195 ? -1.735 -18.260 5.786 1.00 98.50 195 LEU A C 1
ATOM 1568 O O . LEU A 1 195 ? -2.894 -18.673 5.743 1.00 98.50 195 LEU A O 1
ATOM 1572 N N . ARG A 1 196 ? -0.721 -19.035 6.199 1.00 98.25 196 ARG A N 1
ATOM 1573 C CA . ARG A 1 196 ? -0.912 -20.428 6.645 1.00 98.25 196 ARG A CA 1
ATOM 1574 C C . ARG A 1 196 ? -1.861 -20.522 7.836 1.00 98.25 196 ARG A C 1
ATOM 1576 O O . ARG A 1 196 ? -2.718 -21.397 7.863 1.00 98.25 196 ARG A O 1
ATOM 1583 N N . LYS A 1 197 ? -1.761 -19.593 8.791 1.00 97.62 197 LYS A N 1
ATOM 1584 C CA . LYS A 1 197 ? -2.665 -19.516 9.950 1.00 97.62 197 LYS A CA 1
ATOM 1585 C C . LYS A 1 197 ? -4.129 -19.311 9.549 1.00 97.62 197 LYS A C 1
ATOM 1587 O O . LYS A 1 197 ? -5.023 -19.784 10.243 1.00 97.62 197 LYS A O 1
ATOM 1592 N N . GLN A 1 198 ? -4.379 -18.622 8.437 1.00 97.69 198 GLN A N 1
ATOM 1593 C CA . GLN A 1 198 ? -5.720 -18.440 7.874 1.00 97.69 198 GLN A CA 1
ATOM 1594 C C . GLN A 1 198 ? -6.147 -19.591 6.945 1.00 97.69 198 GLN A C 1
ATOM 1596 O O . GLN A 1 198 ? -7.167 -19.479 6.273 1.00 97.69 198 GLN A O 1
ATOM 1601 N N . ASN A 1 199 ? -5.401 -20.703 6.925 1.00 97.88 199 ASN A N 1
ATOM 1602 C CA . ASN A 1 199 ? -5.655 -21.887 6.098 1.00 97.88 199 ASN A CA 1
ATOM 1603 C C . ASN A 1 199 ? -5.681 -21.599 4.587 1.00 97.88 199 ASN A C 1
ATOM 1605 O O . ASN A 1 199 ? -6.399 -22.262 3.840 1.00 97.88 199 ASN A O 1
ATOM 1609 N N . ILE A 1 200 ? -4.903 -20.616 4.126 1.00 98.25 200 ILE A N 1
ATOM 1610 C CA . ILE A 1 200 ? -4.718 -20.381 2.690 1.00 98.25 200 ILE A CA 1
ATOM 1611 C C . ILE A 1 200 ? -3.895 -21.529 2.091 1.00 98.25 200 ILE A C 1
ATOM 1613 O O . ILE A 1 200 ? -2.927 -21.991 2.700 1.00 98.25 200 ILE A O 1
ATOM 1617 N N . HIS A 1 201 ? -4.280 -21.988 0.898 1.00 98.31 201 HIS A N 1
ATOM 1618 C CA . HIS A 1 201 ? -3.604 -23.082 0.207 1.00 98.31 201 HIS A CA 1
ATOM 1619 C C . HIS A 1 201 ? -2.139 -22.745 -0.086 1.00 98.31 201 HIS A C 1
ATOM 1621 O O . HIS A 1 201 ? -1.808 -21.641 -0.516 1.00 98.31 201 HIS A O 1
ATOM 1627 N N . GLN A 1 202 ? -1.257 -23.727 0.119 1.00 98.31 202 GLN A N 1
ATOM 1628 C CA . GLN A 1 202 ? 0.186 -23.550 -0.051 1.00 98.31 202 GLN A CA 1
ATOM 1629 C C . GLN A 1 202 ? 0.553 -23.103 -1.477 1.00 98.31 202 GLN A C 1
ATOM 1631 O O . GLN A 1 202 ? 1.406 -22.236 -1.633 1.00 98.31 202 GLN A O 1
ATOM 1636 N N . GLU A 1 203 ? -0.146 -23.612 -2.494 1.00 98.44 203 GLU A N 1
ATOM 1637 C CA . GLU A 1 203 ? 0.051 -23.224 -3.898 1.00 98.44 203 GLU A CA 1
ATOM 1638 C C . GLU A 1 203 ? -0.219 -21.730 -4.142 1.00 98.44 203 GLU A C 1
ATOM 1640 O O . GLU A 1 203 ? 0.557 -21.068 -4.831 1.00 98.44 203 GLU A O 1
ATOM 1645 N N . ASP A 1 204 ? -1.272 -21.170 -3.535 1.00 98.38 204 ASP A N 1
ATOM 1646 C CA . ASP A 1 204 ? -1.584 -19.740 -3.639 1.00 98.38 204 ASP A CA 1
ATOM 1647 C C . ASP A 1 204 ? -0.551 -18.889 -2.896 1.00 98.38 204 ASP A C 1
ATOM 1649 O O . ASP A 1 204 ? -0.123 -17.844 -3.390 1.00 98.38 204 ASP A O 1
ATOM 1653 N N . ILE A 1 205 ? -0.118 -19.347 -1.718 1.00 98.69 205 ILE A N 1
ATOM 1654 C CA . ILE A 1 205 ? 0.934 -18.686 -0.941 1.00 98.69 205 ILE A CA 1
ATOM 1655 C C . ILE A 1 205 ? 2.216 -18.596 -1.770 1.00 98.69 205 ILE A C 1
ATOM 1657 O O . ILE A 1 205 ? 2.765 -17.504 -1.915 1.00 98.69 205 ILE A O 1
ATOM 1661 N N . ASP A 1 206 ? 2.670 -19.713 -2.335 1.00 98.62 206 ASP A N 1
ATOM 1662 C CA . ASP A 1 206 ? 3.912 -19.770 -3.108 1.00 98.62 206 ASP A CA 1
ATOM 1663 C C . ASP A 1 206 ? 3.803 -18.943 -4.391 1.00 98.62 206 ASP A C 1
ATOM 1665 O O . ASP A 1 206 ? 4.713 -18.180 -4.722 1.00 98.62 206 ASP A O 1
ATOM 1669 N N . ARG A 1 207 ? 2.650 -18.999 -5.068 1.00 98.31 207 ARG A N 1
ATOM 1670 C CA . ARG A 1 207 ? 2.371 -18.188 -6.256 1.00 98.31 207 ARG A CA 1
ATOM 1671 C C . ARG A 1 207 ? 2.461 -16.690 -5.970 1.00 98.31 207 ARG A C 1
ATOM 1673 O O . ARG A 1 207 ? 3.125 -15.965 -6.708 1.00 98.31 207 ARG A O 1
ATOM 1680 N N . TYR A 1 208 ? 1.768 -16.205 -4.942 1.00 98.62 208 TYR A N 1
ATOM 1681 C CA . TYR A 1 208 ? 1.654 -14.769 -4.687 1.00 98.62 208 TYR A CA 1
ATOM 1682 C C . TYR A 1 208 ? 2.868 -14.199 -3.952 1.00 98.62 208 TYR A C 1
ATOM 1684 O O . TYR A 1 208 ? 3.370 -13.140 -4.334 1.00 98.62 208 TYR A O 1
ATOM 1692 N N . LEU A 1 209 ? 3.377 -14.892 -2.931 1.00 98.81 209 LEU A N 1
ATOM 1693 C CA . LEU A 1 209 ? 4.567 -14.437 -2.212 1.00 98.81 209 LEU A CA 1
ATOM 1694 C C . LEU A 1 209 ? 5.835 -14.594 -3.056 1.00 98.81 209 LEU A C 1
ATOM 1696 O O . LEU A 1 209 ? 6.707 -13.731 -2.966 1.00 98.81 209 LEU A O 1
ATOM 1700 N N . GLY A 1 210 ? 5.900 -15.589 -3.949 1.00 98.69 210 GLY A N 1
ATOM 1701 C CA . GLY A 1 210 ? 7.000 -15.737 -4.906 1.00 98.69 210 GLY A CA 1
ATOM 1702 C C . GLY A 1 210 ? 7.150 -14.530 -5.841 1.00 98.69 210 GLY A C 1
ATOM 1703 O O . GLY A 1 210 ? 8.265 -14.118 -6.150 1.00 98.69 210 GLY A O 1
ATOM 1704 N N . ILE A 1 211 ? 6.048 -13.871 -6.224 1.00 98.56 211 ILE A N 1
ATOM 1705 C CA . ILE A 1 211 ? 6.100 -12.626 -7.014 1.00 98.56 211 ILE A CA 1
ATOM 1706 C C . ILE A 1 211 ? 6.747 -11.490 -6.213 1.00 98.56 211 ILE A C 1
ATOM 1708 O O . ILE A 1 211 ? 7.547 -10.724 -6.756 1.00 98.56 211 ILE A O 1
ATOM 1712 N N . ILE A 1 212 ? 6.403 -11.354 -4.930 1.00 98.62 212 ILE A N 1
ATOM 1713 C CA . ILE A 1 212 ? 6.981 -10.327 -4.053 1.00 98.62 212 ILE A CA 1
ATOM 1714 C C . ILE A 1 212 ? 8.462 -10.611 -3.790 1.00 98.62 212 ILE A C 1
ATOM 1716 O O . ILE A 1 212 ? 9.277 -9.686 -3.835 1.00 98.62 212 ILE A O 1
ATOM 1720 N N . GLU A 1 213 ? 8.815 -11.879 -3.594 1.00 98.81 213 GLU A N 1
ATOM 1721 C CA . GLU A 1 213 ? 10.191 -12.337 -3.440 1.00 98.81 213 GLU A CA 1
ATOM 1722 C C . GLU A 1 213 ? 11.038 -12.000 -4.674 1.00 98.81 213 GLU A C 1
ATOM 1724 O O . GLU A 1 213 ? 12.067 -11.333 -4.554 1.00 98.81 213 GLU A O 1
ATOM 1729 N N . GLU A 1 214 ? 10.585 -12.367 -5.875 1.00 98.56 214 GLU A N 1
ATOM 1730 C CA . GLU A 1 214 ? 11.305 -12.074 -7.118 1.00 98.56 214 GLU A CA 1
ATOM 1731 C C . GLU A 1 214 ? 11.418 -10.571 -7.384 1.00 98.56 214 GLU A C 1
ATOM 1733 O O . GLU A 1 214 ? 12.462 -10.091 -7.838 1.00 98.56 214 GLU A O 1
ATOM 1738 N N . ARG A 1 215 ? 10.384 -9.790 -7.048 1.00 98.00 215 ARG A N 1
ATOM 1739 C CA . ARG A 1 215 ? 10.439 -8.323 -7.105 1.00 98.00 215 ARG A CA 1
ATOM 1740 C C . ARG A 1 215 ? 11.521 -7.759 -6.187 1.00 98.00 215 ARG A C 1
ATOM 1742 O O . ARG A 1 215 ? 12.260 -6.872 -6.614 1.00 98.00 215 ARG A O 1
ATOM 1749 N N . ALA A 1 216 ? 11.641 -8.261 -4.961 1.00 98.25 216 ALA A N 1
ATOM 1750 C CA . ALA A 1 216 ? 12.675 -7.821 -4.030 1.00 98.25 216 ALA A CA 1
ATOM 1751 C C . ALA A 1 216 ? 14.080 -8.265 -4.481 1.00 98.25 216 ALA A C 1
ATOM 1753 O O . ALA A 1 216 ? 14.974 -7.423 -4.566 1.00 98.25 216 ALA A O 1
ATOM 1754 N N . LYS A 1 217 ? 14.263 -9.532 -4.887 1.00 98.44 217 LYS A N 1
ATOM 1755 C CA . LYS A 1 217 ? 15.545 -10.065 -5.400 1.00 98.44 217 LYS A CA 1
ATOM 1756 C C . LYS A 1 217 ? 16.051 -9.311 -6.627 1.00 98.44 217 LYS A C 1
ATOM 1758 O O . LYS A 1 217 ? 17.220 -8.947 -6.707 1.00 98.44 217 LYS A O 1
ATOM 1763 N N . ARG A 1 218 ? 15.163 -9.040 -7.588 1.00 97.56 218 ARG A N 1
ATOM 1764 C CA . ARG A 1 218 ? 15.484 -8.290 -8.818 1.00 97.56 218 ARG A CA 1
ATOM 1765 C C . ARG A 1 218 ? 15.496 -6.782 -8.599 1.00 97.56 218 ARG A C 1
ATOM 1767 O O . ARG A 1 218 ? 15.770 -6.026 -9.534 1.00 97.56 218 ARG A O 1
ATOM 1774 N N . HIS A 1 219 ? 15.166 -6.343 -7.385 1.00 97.00 219 HIS A N 1
ATOM 1775 C CA . HIS A 1 219 ? 15.038 -4.947 -7.018 1.00 97.00 219 HIS A CA 1
ATOM 1776 C C . HIS A 1 219 ? 14.112 -4.196 -7.991 1.00 97.00 219 HIS A C 1
ATOM 1778 O O . HIS A 1 219 ? 14.434 -3.099 -8.442 1.00 97.00 219 HIS A O 1
ATOM 1784 N N . MET A 1 220 ? 12.976 -4.795 -8.367 1.00 96.12 220 MET A N 1
ATOM 1785 C CA . MET A 1 220 ? 12.077 -4.313 -9.417 1.00 96.12 220 MET A CA 1
ATOM 1786 C C . MET A 1 220 ? 10.625 -4.204 -8.938 1.00 96.12 220 MET A C 1
ATOM 1788 O O . MET A 1 220 ? 10.068 -5.100 -8.312 1.00 96.12 220 MET A O 1
ATOM 1792 N N . ASN A 1 221 ? 9.978 -3.092 -9.277 1.00 95.25 221 ASN A N 1
ATOM 1793 C CA . ASN A 1 221 ? 8.539 -2.889 -9.126 1.00 95.25 221 ASN A CA 1
ATOM 1794 C C . ASN A 1 221 ? 8.018 -2.009 -10.274 1.00 95.25 221 ASN A C 1
ATOM 1796 O O . ASN A 1 221 ? 8.815 -1.476 -11.048 1.00 95.25 221 ASN A O 1
ATOM 1800 N N . GLY A 1 222 ? 6.697 -1.821 -10.366 1.00 94.62 222 GLY A N 1
ATOM 1801 C CA . GLY A 1 222 ? 6.083 -1.025 -11.438 1.00 94.62 222 GLY A CA 1
ATOM 1802 C C . GLY A 1 222 ? 6.651 0.387 -11.563 1.00 94.62 222 GLY A C 1
ATOM 1803 O O . GLY A 1 222 ? 7.030 0.793 -12.657 1.00 94.62 222 GLY A O 1
ATOM 1804 N N . ALA A 1 223 ? 6.812 1.104 -10.448 1.00 94.62 223 ALA A N 1
ATOM 1805 C CA . ALA A 1 223 ? 7.384 2.450 -10.462 1.00 94.62 223 ALA A CA 1
ATOM 1806 C C . ALA A 1 223 ? 8.828 2.467 -10.994 1.00 94.62 223 ALA A C 1
ATOM 1808 O O . ALA A 1 223 ? 9.168 3.275 -11.858 1.00 94.62 223 ALA A O 1
ATOM 1809 N N . ARG A 1 224 ? 9.688 1.552 -10.524 1.00 94.94 224 ARG A N 1
ATOM 1810 C CA . ARG A 1 224 ? 11.081 1.458 -10.984 1.00 94.94 224 ARG A CA 1
ATOM 1811 C C . ARG A 1 224 ? 11.154 1.081 -12.458 1.00 94.94 224 ARG A C 1
ATOM 1813 O O . ARG A 1 224 ? 11.946 1.687 -13.178 1.00 94.94 224 ARG A O 1
ATOM 1820 N N . TRP A 1 225 ? 10.344 0.116 -12.896 1.00 95.94 225 TRP A N 1
ATOM 1821 C CA . TRP A 1 225 ? 10.292 -0.300 -14.295 1.00 95.94 225 TRP A CA 1
ATOM 1822 C C . TRP A 1 225 ? 9.901 0.884 -15.180 1.00 95.94 225 TRP A C 1
ATOM 1824 O O . TRP A 1 225 ? 10.664 1.236 -16.074 1.00 95.94 225 TRP A O 1
ATOM 1834 N N . GLN A 1 226 ? 8.813 1.592 -14.851 1.00 94.56 226 GLN A N 1
ATOM 1835 C CA . GLN A 1 226 ? 8.354 2.761 -15.610 1.00 94.56 226 GLN A CA 1
ATOM 1836 C C . GLN A 1 226 ? 9.427 3.855 -15.696 1.00 94.56 226 GLN A C 1
ATOM 1838 O O . GLN A 1 226 ? 9.691 4.392 -16.771 1.00 94.56 226 GLN A O 1
ATOM 1843 N N . LEU A 1 227 ? 10.094 4.169 -14.580 1.00 93.44 227 LEU A N 1
ATOM 1844 C CA . LEU A 1 227 ? 11.140 5.195 -14.539 1.00 93.44 227 LEU A CA 1
ATOM 1845 C C . LEU A 1 227 ? 12.383 4.810 -15.353 1.00 93.44 227 LEU A C 1
ATOM 1847 O O . LEU A 1 227 ? 12.962 5.664 -16.036 1.00 93.44 227 LEU A O 1
ATOM 1851 N N . ARG A 1 228 ? 12.809 3.542 -15.289 1.00 93.88 228 ARG A N 1
ATOM 1852 C CA . ARG A 1 228 ? 13.952 3.029 -16.060 1.00 93.88 228 ARG A CA 1
ATOM 1853 C C . ARG A 1 228 ? 13.633 2.966 -17.548 1.00 93.88 228 ARG A C 1
ATOM 1855 O O . ARG A 1 228 ? 14.408 3.492 -18.344 1.00 93.88 228 ARG A O 1
ATOM 1862 N N . ALA A 1 229 ? 12.479 2.407 -17.893 1.00 94.56 229 ALA A N 1
ATOM 1863 C CA . ALA A 1 229 ? 11.965 2.332 -19.251 1.00 94.56 229 ALA A CA 1
ATOM 1864 C C . ALA A 1 229 ? 11.883 3.723 -19.892 1.00 94.56 229 ALA A C 1
ATOM 1866 O O . ALA A 1 229 ? 12.491 3.960 -20.933 1.00 94.56 229 ALA A O 1
ATOM 1867 N N . PHE A 1 230 ? 11.250 4.686 -19.215 1.00 94.25 230 PHE A N 1
ATOM 1868 C CA . PHE A 1 230 ? 11.174 6.067 -19.689 1.00 94.25 230 PHE A CA 1
ATOM 1869 C C . PHE A 1 230 ? 12.562 6.693 -19.885 1.00 94.25 230 PHE A C 1
ATOM 1871 O O . PHE A 1 230 ? 12.816 7.335 -20.900 1.00 94.25 230 PHE A O 1
ATOM 1878 N N . THR A 1 231 ? 13.489 6.488 -18.942 1.00 93.44 231 THR A N 1
ATOM 1879 C CA . THR A 1 231 ? 14.864 7.009 -19.057 1.00 93.44 231 THR A CA 1
ATOM 1880 C C . THR A 1 231 ? 15.610 6.403 -20.251 1.00 93.44 231 THR A C 1
ATOM 1882 O O . THR A 1 231 ? 16.389 7.103 -20.894 1.00 93.44 231 THR A O 1
ATOM 1885 N N . SER A 1 232 ? 15.377 5.123 -20.552 1.00 94.00 232 SER A N 1
ATOM 1886 C CA . SER A 1 232 ? 15.946 4.440 -21.718 1.00 94.00 232 SER A CA 1
ATOM 1887 C C . SER A 1 232 ? 15.370 4.983 -23.029 1.00 94.00 232 SER A C 1
ATOM 1889 O O . SER A 1 232 ? 16.124 5.396 -23.909 1.00 94.00 232 SER A O 1
ATOM 1891 N N . LEU A 1 233 ? 14.039 5.071 -23.127 1.00 94.12 233 LEU A N 1
ATOM 1892 C CA . LEU A 1 233 ? 13.335 5.561 -24.315 1.00 94.12 233 LEU A CA 1
ATOM 1893 C C . LEU A 1 233 ? 13.683 7.015 -24.637 1.00 94.12 233 LEU A C 1
ATOM 1895 O O . LEU A 1 233 ? 13.888 7.358 -25.794 1.00 94.12 233 LEU A O 1
ATOM 1899 N N . ARG A 1 234 ? 13.847 7.874 -23.623 1.00 93.69 234 ARG A N 1
ATOM 1900 C CA . ARG A 1 234 ? 14.219 9.289 -23.814 1.00 93.69 234 ARG A CA 1
ATOM 1901 C C . ARG A 1 234 ? 15.581 9.505 -24.477 1.00 93.69 234 ARG A C 1
ATOM 1903 O O . ARG A 1 234 ? 15.851 10.625 -24.902 1.00 93.69 234 ARG A O 1
ATOM 1910 N N . LYS A 1 235 ? 16.432 8.476 -24.552 1.00 94.38 235 LYS A N 1
ATOM 1911 C CA . LYS A 1 235 ? 17.698 8.519 -25.304 1.00 94.38 235 LYS A CA 1
ATOM 1912 C C . LYS A 1 235 ? 17.510 8.270 -26.801 1.00 94.38 235 LYS A C 1
ATOM 1914 O O . LYS A 1 235 ? 18.425 8.551 -27.563 1.00 94.38 235 LYS A O 1
ATOM 1919 N N . GLN A 1 236 ? 16.366 7.716 -27.192 1.00 93.75 236 GLN A N 1
ATOM 1920 C CA . GLN A 1 236 ? 16.081 7.255 -28.549 1.00 93.75 236 GLN A CA 1
ATOM 1921 C C . GLN A 1 236 ? 14.989 8.101 -29.208 1.00 93.75 236 GLN A C 1
ATOM 1923 O O . GLN A 1 236 ? 15.097 8.417 -30.387 1.00 93.75 236 GLN A O 1
ATOM 1928 N N . VAL A 1 237 ? 13.977 8.518 -28.439 1.00 93.56 237 VAL A N 1
ATOM 1929 C CA . VAL A 1 237 ? 12.790 9.206 -28.960 1.00 93.56 237 VAL A CA 1
ATOM 1930 C C . VAL A 1 237 ? 12.403 10.462 -28.152 1.00 93.56 237 VAL A C 1
ATOM 1932 O O . VAL A 1 237 ? 12.768 10.617 -26.971 1.00 93.56 237 VAL A O 1
ATOM 1935 N N . PRO A 1 238 ? 11.634 11.388 -28.761 1.00 92.12 238 PRO A N 1
ATOM 1936 C CA . PRO A 1 238 ? 10.975 12.494 -28.071 1.00 92.12 238 PRO A CA 1
ATOM 1937 C C . PRO A 1 238 ? 10.099 12.059 -26.883 1.00 92.12 238 PRO A C 1
ATOM 1939 O O . PRO A 1 238 ? 9.808 10.887 -26.660 1.00 92.12 238 PRO A O 1
ATOM 1942 N N . GLN A 1 239 ? 9.733 13.014 -26.026 1.00 91.38 239 GLN A N 1
ATOM 1943 C CA . GLN A 1 239 ? 9.114 12.711 -24.729 1.00 91.38 239 GLN A CA 1
ATOM 1944 C C . GLN A 1 239 ? 7.698 12.143 -24.866 1.00 91.38 239 GLN A C 1
ATOM 1946 O O . GLN A 1 239 ? 7.310 11.244 -24.126 1.00 91.38 239 GLN A O 1
ATOM 1951 N N . ASP A 1 240 ? 6.926 12.741 -25.754 1.00 90.50 240 ASP A N 1
ATOM 1952 C CA . ASP A 1 240 ? 5.585 12.357 -26.176 1.00 90.50 240 ASP A CA 1
ATOM 1953 C C . ASP A 1 240 ? 5.558 10.934 -26.750 1.00 90.50 240 ASP A C 1
ATOM 1955 O O . ASP A 1 240 ? 4.754 10.106 -26.310 1.00 90.50 240 ASP A O 1
ATOM 1959 N N . GLU A 1 241 ? 6.512 10.610 -27.619 1.00 91.31 241 GLU A N 1
ATOM 1960 C CA . GLU A 1 241 ? 6.668 9.264 -28.170 1.00 91.31 241 GLU A CA 1
ATOM 1961 C C . GLU A 1 241 ? 7.094 8.252 -27.092 1.00 91.31 241 GLU A C 1
ATOM 1963 O O . GLU A 1 241 ? 6.474 7.199 -26.956 1.00 91.31 241 GLU A O 1
ATOM 1968 N N . ALA A 1 242 ? 8.059 8.602 -26.229 1.00 93.06 242 ALA A N 1
ATOM 1969 C CA . ALA A 1 242 ? 8.502 7.744 -25.124 1.00 93.06 242 ALA A CA 1
ATOM 1970 C C . ALA A 1 242 ? 7.359 7.360 -24.170 1.00 93.06 242 ALA A C 1
ATOM 1972 O O . ALA A 1 242 ? 7.282 6.220 -23.718 1.00 93.06 242 ALA A O 1
ATOM 1973 N N . VAL A 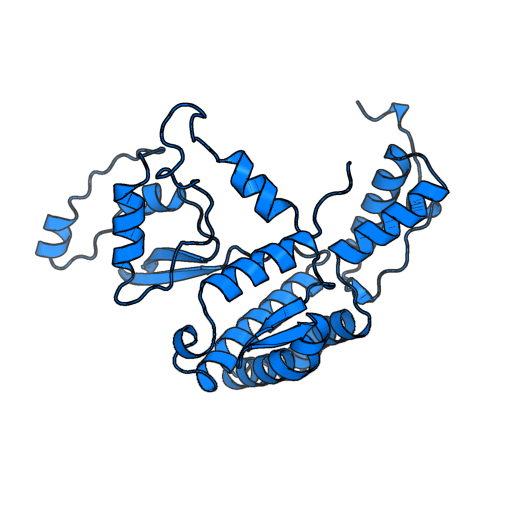1 243 ? 6.475 8.307 -23.833 1.00 92.38 243 VAL A N 1
ATOM 1974 C CA . VAL A 1 243 ? 5.312 8.017 -22.977 1.00 92.38 243 VAL A CA 1
ATOM 1975 C C . VAL A 1 243 ? 4.311 7.126 -23.711 1.00 92.38 243 VAL A C 1
ATOM 1977 O O . VAL A 1 243 ? 3.773 6.210 -23.099 1.00 92.38 243 VAL A O 1
ATOM 1980 N N . SER A 1 244 ? 4.100 7.351 -25.008 1.00 93.19 244 SER A N 1
ATOM 1981 C CA . SER A 1 244 ? 3.179 6.548 -25.821 1.00 93.19 244 SER A CA 1
ATOM 1982 C C . SER A 1 244 ? 3.646 5.093 -25.940 1.00 93.19 244 SER A C 1
ATOM 1984 O O . SER A 1 244 ? 2.857 4.177 -25.708 1.00 93.19 244 SER A O 1
ATOM 1986 N N . ILE A 1 245 ? 4.940 4.878 -26.208 1.00 94.75 245 ILE A N 1
ATOM 1987 C CA . ILE A 1 245 ? 5.570 3.549 -26.217 1.00 94.75 245 ILE A CA 1
ATOM 1988 C C . ILE A 1 245 ? 5.450 2.886 -24.843 1.00 94.75 245 ILE A C 1
ATOM 1990 O O . ILE A 1 245 ? 5.020 1.739 -24.742 1.00 94.75 245 ILE A O 1
ATOM 1994 N N . LEU A 1 246 ? 5.774 3.616 -23.769 1.00 94.44 246 LEU A N 1
ATOM 1995 C CA . LEU A 1 246 ? 5.680 3.098 -22.406 1.00 94.44 246 LEU A CA 1
ATOM 1996 C C . LEU A 1 246 ? 4.259 2.623 -22.077 1.00 94.44 246 LEU A C 1
ATOM 1998 O O . LEU A 1 246 ? 4.089 1.533 -21.538 1.00 94.44 246 LEU A O 1
ATOM 2002 N N . THR A 1 247 ? 3.239 3.418 -22.410 1.00 93.88 247 THR A N 1
ATOM 2003 C CA . THR A 1 247 ? 1.834 3.052 -22.197 1.00 93.88 247 THR A CA 1
ATOM 2004 C C . THR A 1 247 ? 1.436 1.827 -23.019 1.00 93.88 247 THR A C 1
ATOM 2006 O O . THR A 1 247 ? 0.807 0.924 -22.471 1.00 93.88 247 THR A O 1
ATOM 2009 N N . ALA A 1 248 ? 1.832 1.750 -24.293 1.00 94.62 248 ALA A N 1
ATOM 2010 C CA . ALA A 1 248 ? 1.557 0.585 -25.133 1.00 94.62 248 ALA A CA 1
ATOM 2011 C C . ALA A 1 248 ? 2.182 -0.700 -24.557 1.00 94.62 248 ALA A C 1
ATOM 2013 O O . ALA A 1 248 ? 1.517 -1.734 -24.480 1.00 94.62 248 ALA A O 1
ATOM 2014 N N . ALA A 1 249 ? 3.424 -0.620 -24.072 1.00 95.62 249 ALA A N 1
ATOM 2015 C CA . ALA A 1 249 ? 4.104 -1.741 -23.430 1.00 95.62 249 ALA A CA 1
ATOM 2016 C C . ALA A 1 249 ? 3.436 -2.165 -22.110 1.00 95.62 249 ALA A C 1
ATOM 2018 O O . ALA A 1 249 ? 3.311 -3.362 -21.849 1.00 95.62 249 ALA A O 1
ATOM 2019 N N . ILE A 1 250 ? 2.965 -1.210 -21.294 1.00 95.00 250 ILE A N 1
ATOM 2020 C CA . ILE A 1 250 ? 2.187 -1.507 -20.078 1.00 95.00 250 ILE A CA 1
ATOM 2021 C C . ILE A 1 250 ? 0.929 -2.298 -20.440 1.00 95.00 250 ILE A C 1
ATOM 2023 O O . ILE A 1 250 ? 0.719 -3.367 -19.875 1.00 95.00 250 ILE A O 1
ATOM 2027 N N . ILE A 1 251 ? 0.135 -1.815 -21.404 1.00 94.25 251 ILE A N 1
ATOM 2028 C CA . ILE A 1 251 ? -1.115 -2.469 -21.827 1.00 94.25 251 ILE A CA 1
ATOM 2029 C C . ILE A 1 251 ? -0.832 -3.892 -22.320 1.00 94.25 251 ILE A C 1
ATOM 2031 O O . ILE A 1 251 ? -1.439 -4.843 -21.838 1.00 94.25 251 ILE A O 1
ATOM 2035 N N . LYS A 1 252 ? 0.155 -4.059 -23.207 1.00 94.44 252 LYS A N 1
ATOM 2036 C CA . LYS A 1 252 ? 0.550 -5.365 -23.758 1.00 94.44 252 LYS A CA 1
ATOM 2037 C C . LYS A 1 252 ? 0.947 -6.375 -22.679 1.00 94.44 252 LYS A C 1
ATOM 2039 O O . LYS A 1 252 ? 0.659 -7.563 -22.820 1.00 94.44 252 LYS A O 1
ATOM 2044 N N . ASN A 1 253 ? 1.656 -5.938 -21.639 1.00 95.88 253 ASN A N 1
ATOM 2045 C CA . ASN A 1 253 ? 2.059 -6.822 -20.548 1.00 95.88 253 ASN A CA 1
ATOM 2046 C C . ASN A 1 253 ? 0.909 -7.099 -19.570 1.00 95.88 253 ASN A C 1
ATOM 2048 O O . ASN A 1 253 ? 0.790 -8.224 -19.082 1.00 95.88 253 ASN A O 1
ATOM 2052 N N . GLN A 1 254 ? 0.059 -6.100 -19.321 1.00 94.75 254 GLN A N 1
ATOM 2053 C CA . GLN A 1 254 ? -1.128 -6.224 -18.481 1.00 94.75 254 GLN A CA 1
ATOM 2054 C C . GLN A 1 254 ? -2.142 -7.205 -19.077 1.00 94.75 254 GLN A C 1
ATOM 2056 O O . GLN A 1 254 ? -2.582 -8.105 -18.374 1.00 94.75 254 GLN A O 1
ATOM 2061 N N . GLU A 1 255 ? -2.434 -7.117 -20.378 1.00 94.62 255 GLU A N 1
ATOM 2062 C CA . GLU A 1 255 ? -3.336 -8.045 -21.085 1.00 94.62 255 GLU A CA 1
ATOM 2063 C C . GLU A 1 255 ? -2.881 -9.510 -21.009 1.00 94.62 255 GLU A C 1
ATOM 2065 O O . GLU A 1 255 ? -3.694 -10.427 -21.097 1.00 94.62 255 GLU A O 1
ATOM 2070 N N . LYS A 1 256 ? -1.575 -9.738 -20.849 1.00 95.94 256 LYS A N 1
ATOM 2071 C CA . LYS A 1 256 ? -0.983 -11.074 -20.714 1.00 95.94 256 LYS A CA 1
ATOM 2072 C C . LYS A 1 256 ? -0.854 -11.538 -19.263 1.00 95.94 256 LYS A C 1
ATOM 2074 O O . LYS A 1 256 ? -0.344 -12.635 -19.047 1.00 95.94 256 LYS A O 1
ATOM 2079 N N . GLU A 1 257 ? -1.250 -10.713 -18.291 1.00 95.62 257 GLU A N 1
ATOM 2080 C CA . GLU A 1 257 ? -1.100 -10.977 -16.853 1.00 95.62 257 GLU A CA 1
ATOM 2081 C C . GLU A 1 257 ? 0.335 -11.379 -16.460 1.00 95.62 257 GLU A C 1
ATOM 2083 O O . GLU A 1 257 ? 0.568 -12.214 -15.584 1.00 95.62 257 GLU A O 1
ATOM 2088 N N . ILE A 1 258 ? 1.331 -10.784 -17.127 1.00 97.19 258 ILE A N 1
ATOM 2089 C CA . ILE A 1 258 ? 2.740 -11.028 -16.808 1.00 97.19 258 ILE A CA 1
ATOM 2090 C C . ILE A 1 258 ? 3.085 -10.195 -15.570 1.00 97.19 258 ILE A C 1
ATOM 2092 O O . ILE A 1 258 ? 2.892 -8.982 -15.606 1.00 97.19 258 ILE A O 1
ATOM 2096 N N . PRO A 1 259 ? 3.649 -10.764 -14.495 1.00 97.38 259 PRO A N 1
ATOM 2097 C CA . PRO A 1 259 ? 4.038 -9.975 -13.334 1.00 97.38 259 PRO A CA 1
ATOM 2098 C C . PRO A 1 259 ? 5.217 -9.047 -13.657 1.00 97.38 259 PRO A C 1
ATOM 2100 O O . PRO A 1 259 ? 6.136 -9.399 -14.401 1.00 97.38 259 PRO A O 1
ATOM 2103 N N . VAL A 1 260 ? 5.234 -7.860 -13.050 1.00 97.19 260 VAL A N 1
ATOM 2104 C CA . VAL A 1 260 ? 6.134 -6.764 -13.462 1.00 97.19 260 VAL A CA 1
ATOM 2105 C C . VAL A 1 260 ? 7.631 -7.060 -13.367 1.00 97.19 260 VAL A C 1
ATOM 2107 O O . VAL A 1 260 ? 8.435 -6.454 -14.070 1.00 97.19 260 VAL A O 1
ATOM 2110 N N . HIS A 1 261 ? 8.038 -7.999 -12.513 1.00 96.88 261 HIS A N 1
ATOM 2111 C CA . HIS A 1 261 ? 9.445 -8.398 -12.400 1.00 96.88 261 HIS A CA 1
ATOM 2112 C C . HIS A 1 261 ? 9.962 -9.181 -13.621 1.00 96.88 261 HIS A C 1
ATOM 2114 O O . HIS A 1 261 ? 11.175 -9.361 -13.745 1.00 96.88 261 HIS A O 1
ATOM 2120 N N . LEU A 1 262 ? 9.064 -9.625 -14.509 1.00 97.25 262 LEU A N 1
ATOM 2121 C CA . LEU A 1 262 ? 9.378 -10.301 -15.770 1.00 97.25 262 LEU A CA 1
ATOM 2122 C C . LEU A 1 262 ? 9.259 -9.384 -16.992 1.00 97.25 262 LEU A C 1
ATOM 2124 O O . LEU A 1 262 ? 9.558 -9.813 -18.104 1.00 97.25 262 LEU A O 1
ATOM 2128 N N . TRP A 1 263 ? 8.818 -8.136 -16.820 1.00 97.06 263 TRP A N 1
ATOM 2129 C CA . TRP A 1 263 ? 8.667 -7.217 -17.943 1.00 97.06 263 TRP A CA 1
ATOM 2130 C C . TRP A 1 263 ? 10.032 -6.842 -18.512 1.00 97.06 263 TRP A C 1
ATOM 2132 O O . TRP A 1 263 ? 10.929 -6.394 -17.791 1.00 97.06 263 TRP A O 1
ATOM 2142 N N . THR A 1 264 ? 10.175 -6.977 -19.826 1.00 95.00 264 THR A N 1
ATOM 2143 C CA . THR A 1 264 ? 11.346 -6.488 -20.554 1.00 95.00 264 THR A CA 1
ATOM 2144 C C . THR A 1 264 ? 11.309 -4.965 -20.654 1.00 95.00 264 THR A C 1
ATOM 2146 O O . THR A 1 264 ? 10.284 -4.328 -20.392 1.00 95.00 264 THR A O 1
ATOM 2149 N N . ASN A 1 265 ? 12.441 -4.349 -21.002 1.00 93.38 265 ASN A N 1
ATOM 2150 C CA . ASN A 1 265 ? 12.413 -2.937 -21.371 1.00 93.38 265 ASN A CA 1
ATOM 2151 C C . ASN A 1 265 ? 11.561 -2.768 -22.636 1.00 93.38 265 ASN A C 1
ATOM 2153 O O . ASN A 1 265 ? 11.635 -3.631 -23.510 1.00 93.38 265 ASN A O 1
ATOM 2157 N N . PRO A 1 266 ? 10.778 -1.685 -22.734 1.00 93.12 266 PRO A N 1
ATOM 2158 C CA . PRO A 1 266 ? 10.021 -1.414 -23.939 1.00 93.12 266 PRO A CA 1
ATOM 2159 C C . PRO A 1 266 ? 10.939 -0.994 -25.085 1.00 93.12 266 PRO A C 1
ATOM 2161 O O . PRO A 1 266 ? 11.944 -0.304 -24.871 1.00 93.12 266 PRO A O 1
ATOM 2164 N N . GLU A 1 267 ? 10.542 -1.377 -26.289 1.00 89.75 267 GLU A N 1
ATOM 2165 C CA . GLU A 1 267 ? 11.216 -1.072 -27.551 1.00 89.75 267 GLU A CA 1
ATOM 2166 C C . GLU A 1 267 ? 10.327 -0.165 -28.415 1.00 89.75 267 GLU A C 1
ATOM 2168 O O . GLU A 1 267 ? 9.132 -0.014 -28.150 1.00 89.75 267 GLU A O 1
ATOM 2173 N N . MET A 1 268 ? 10.888 0.485 -29.439 1.00 85.69 268 MET A N 1
ATOM 2174 C CA . MET A 1 268 ? 10.114 1.413 -30.283 1.00 85.69 268 MET A CA 1
ATOM 2175 C C . MET A 1 268 ? 8.965 0.694 -31.007 1.00 85.69 268 MET A C 1
ATOM 2177 O O . MET A 1 268 ? 7.887 1.253 -31.195 1.00 85.69 268 MET A O 1
ATOM 2181 N N . GLU A 1 269 ? 9.168 -0.582 -31.322 1.00 85.19 269 GLU A N 1
ATOM 2182 C CA . GLU A 1 269 ? 8.237 -1.484 -31.991 1.00 85.19 269 GLU A CA 1
ATOM 2183 C C . GLU A 1 269 ? 7.032 -1.871 -31.120 1.00 85.19 269 GLU A C 1
ATOM 2185 O O . GLU A 1 269 ? 6.015 -2.336 -31.648 1.00 85.19 269 GLU A O 1
ATOM 2190 N N . ASP A 1 270 ? 7.096 -1.663 -29.796 1.00 83.12 270 ASP A N 1
ATOM 2191 C CA . ASP A 1 270 ? 5.940 -1.875 -28.917 1.00 83.12 270 ASP A CA 1
ATOM 2192 C C . ASP A 1 270 ? 4.790 -0.916 -29.255 1.00 83.12 270 ASP A C 1
ATOM 2194 O O . ASP A 1 270 ? 3.620 -1.239 -29.026 1.00 83.12 270 ASP A O 1
ATOM 2198 N N . LEU A 1 271 ? 5.100 0.232 -29.867 1.00 85.44 271 LEU A N 1
ATOM 2199 C CA . LEU A 1 271 ? 4.114 1.128 -30.446 1.00 85.44 271 LEU A CA 1
ATOM 2200 C C . LEU A 1 271 ? 3.997 0.892 -31.956 1.00 85.44 271 LEU A C 1
ATOM 2202 O O . LEU A 1 271 ? 4.751 1.436 -32.755 1.00 85.44 271 LEU A O 1
ATOM 2206 N N . LYS A 1 272 ? 2.974 0.132 -32.366 1.00 77.50 272 LYS A N 1
ATOM 2207 C CA . LYS A 1 272 ? 2.747 -0.225 -33.782 1.00 77.50 272 LYS A CA 1
ATOM 2208 C C . LYS A 1 272 ? 2.638 0.977 -34.730 1.00 77.50 272 LYS A C 1
ATOM 2210 O O . LYS A 1 272 ? 2.945 0.845 -35.912 1.00 77.50 272 LYS A O 1
ATOM 2215 N N . LYS A 1 273 ? 2.130 2.119 -34.253 1.00 75.56 273 LYS A N 1
ATOM 2216 C CA . LYS A 1 273 ? 2.021 3.352 -35.040 1.00 75.56 273 LYS A CA 1
ATOM 2217 C C . LYS A 1 273 ? 1.990 4.577 -34.130 1.00 75.56 273 LYS A C 1
ATOM 2219 O O . LYS A 1 273 ? 1.093 4.688 -33.296 1.00 75.56 273 LYS A O 1
ATOM 2224 N N . TYR A 1 274 ? 2.919 5.507 -34.330 1.00 73.50 274 TYR A N 1
ATOM 2225 C CA . TYR A 1 274 ? 2.889 6.818 -33.685 1.00 73.50 274 TYR A CA 1
ATOM 2226 C C . TYR A 1 274 ? 2.317 7.868 -34.649 1.00 73.50 274 TYR A C 1
ATOM 2228 O O . TYR A 1 274 ? 2.927 8.184 -35.666 1.00 73.50 274 TYR A O 1
ATOM 2236 N N . GLU A 1 275 ? 1.119 8.389 -34.361 1.00 73.00 275 GLU A N 1
ATOM 2237 C CA . GLU A 1 275 ? 0.461 9.438 -35.162 1.00 73.00 275 GLU A CA 1
ATOM 2238 C C . GLU A 1 275 ? 0.080 10.639 -34.281 1.00 73.00 275 GLU A C 1
ATOM 2240 O O . GLU A 1 275 ? -1.092 10.810 -33.931 1.00 73.00 275 GLU A O 1
ATOM 2245 N N . PRO A 1 276 ? 1.045 11.503 -33.919 1.00 67.31 276 PRO A N 1
ATOM 2246 C CA . PRO A 1 276 ? 0.774 12.665 -33.073 1.00 67.31 276 PRO A CA 1
ATOM 2247 C C . PRO A 1 276 ? -0.213 13.652 -33.713 1.00 67.31 276 PRO A C 1
ATOM 2249 O O . PRO A 1 276 ? -0.935 14.341 -33.004 1.00 67.31 276 PRO A O 1
ATOM 2252 N N . SER A 1 277 ? -0.336 13.661 -35.046 1.00 69.50 277 SER A N 1
ATOM 2253 C CA . SER A 1 277 ? -1.312 14.478 -35.783 1.00 69.50 277 SER A CA 1
ATOM 2254 C C . SER A 1 277 ? -2.782 14.127 -35.505 1.00 69.50 277 SER A C 1
ATOM 2256 O O . SER A 1 277 ? -3.667 14.893 -35.884 1.00 69.50 277 SER A O 1
ATOM 2258 N N . LYS A 1 278 ? -3.062 12.990 -34.853 1.00 61.53 278 LYS A N 1
ATOM 2259 C CA . LYS A 1 278 ? -4.415 12.575 -34.446 1.00 61.53 278 LYS A CA 1
ATOM 2260 C C . LYS A 1 278 ? -4.711 12.790 -32.960 1.00 61.53 278 LYS A C 1
ATOM 2262 O O . LYS A 1 278 ? -5.848 12.572 -32.544 1.00 61.53 278 LYS A O 1
ATOM 2267 N N . LEU A 1 279 ? -3.724 13.210 -32.167 1.00 60.44 279 LEU A N 1
ATOM 2268 C CA . LEU A 1 279 ? -3.916 13.568 -30.764 1.00 60.44 279 LEU A CA 1
ATOM 2269 C C . LEU A 1 279 ? -4.484 14.995 -30.720 1.00 60.44 279 LEU A C 1
ATOM 2271 O O . LEU A 1 279 ? -3.743 15.963 -30.869 1.00 60.44 279 LEU A O 1
ATOM 2275 N N . LYS A 1 280 ? -5.814 15.104 -30.621 1.00 41.72 280 LYS A N 1
ATOM 2276 C CA . LYS A 1 280 ? -6.513 16.377 -30.389 1.00 41.72 280 LYS A CA 1
ATOM 2277 C C . LYS A 1 280 ? -6.297 16.882 -28.968 1.00 41.72 280 LYS A C 1
ATOM 2279 O O . LYS A 1 280 ? -6.317 16.037 -28.046 1.00 41.72 280 LYS A O 1
#

Solvent-accessible surface area (backbone atoms only — not comparable to full-atom values): 16464 Å² total; per-residue (Å²): 137,80,93,74,45,50,40,45,60,66,62,49,52,34,57,75,54,46,82,74,69,94,71,86,68,72,90,75,66,74,52,44,41,40,90,76,90,67,78,85,86,87,55,74,62,55,58,55,53,50,48,62,76,72,50,79,85,86,67,88,72,94,77,88,78,57,53,69,60,28,47,76,70,76,38,82,58,83,52,62,69,58,51,51,47,53,70,73,44,45,43,43,71,32,83,42,80,48,64,47,98,88,67,49,74,49,80,44,76,46,82,60,71,79,72,89,49,75,20,70,61,43,38,51,19,53,49,51,43,51,54,6,27,58,52,23,43,55,75,78,43,88,56,63,77,81,53,44,57,61,65,40,55,52,49,36,52,52,41,37,29,50,51,30,76,78,22,70,32,68,40,71,82,83,35,77,42,44,45,36,56,43,40,65,75,49,44,48,62,32,10,52,52,19,34,50,75,71,68,52,56,66,69,59,50,52,58,28,46,46,53,54,48,48,17,35,77,69,71,37,44,61,50,57,47,52,55,50,39,44,60,57,34,53,75,78,40,57,68,71,55,25,51,51,26,50,52,38,39,48,51,61,37,31,80,66,55,50,48,65,68,73,60,72,78,72,50,78,75,54,35,88,72,89,61,72,93,73,68,126

Mean predicted aligned error: 5.88 Å

Nearest PDB structures (foldseek):
  1r8g-assembly1_A  TM=7.078E-01  e=6.736E-02  Escherichia coli

Sequence (280 aa):
GRRLWHESRIALFQQSLDTRKTNNHLRESSPRVQFGKNWLNDSILQIHKEDIARFRVLLATEIEENSLESIAQNKVPRLRALQVFNSTIYRWNRPCYGISPNGKPHLRIENRVLPAGPTVIDEMANAAFWLGAMIGLADEIQDIRTVVSFEDVQDNFLKSAKFGIDSSFNWIGDRKVGACDLILNELLPIAQKGLRKQNIHQEDIDRYLGIIEERAKRHMNGARWQLRAFTSLRKQVPQDEAVSILTAAIIKNQEKEIPVHLWTNPEMEDLKKYEPSKLK

Foldseek 3Di:
DDDFFLACCLVCVQVVQAPDDPDD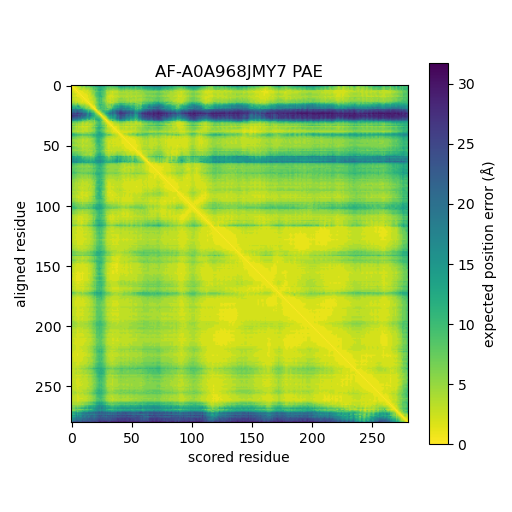DPVQADGLADADDADDDDDPVVVLVVLVVRDDADDDDDDPDDCVVCVVVVAHDQPVVSQNSQVSRHYQWGWHWGADPVRRIDIDTDHNLDDDFLAPLLVLLVVLLVQLLVQLVCVVDVDPVVFDGPVQVVVQSVQCRGHNQQGWGQGGPRDTHGNLCCLQPPSLVSSLNRCVVVVHDPVSSCSSSVLVNLCSVLVHGPSVLLVVLLVVVVVPDDNVLSVQQSVLQSVVCRVVRPRGSPRDRGDSVSPVDDDVVPVD

Secondary structure (DSSP, 8-state):
-----TTHHHHHHHHHT----SSS-TTTPPPSEE--SS---S-THHHHHHHHHH------------HHHHHHTT-----HHHHHHHHTSEESEEEEEEE-TTS-EEEEEEE--PPPPSSHHHHHHHHHHHHHHHHHHHHH-S-GGGTS-HHHHHHHHHHHHHHGGG-EEEETTTEEEEHHHHIIIIIHHHHHHHHHHTT--HHHHHHHHHHHHHHHHTT--HHHHHHHHHHHHTTTS-HHHHHHHHHHHHHHHHHTT--GGGPPPP-GGGSS---GGG--

pLDDT: mean 90.69, std 10.38, range [41.72, 98.81]